Protein AF-A0AAX4KV35-F1 (afdb_monomer)

pLDDT: mean 71.13, std 18.21, range [33.09, 93.12]

Organism: NCBI:txid1423913

Foldseek 3Di:
DDDDPPVVVVVVVVVVVVVVVVPDDDDDDDDDDDDDDDDDDDDDDDDDDDDDDDDDDDDDDDDPPPPPPPDDPDPPPPPPDPPPQPPPVVVVVLLVVLLVLLLQLLLLLQLLVLCLVVLCVVLVDDPVLSVLLNVLLVVLLVVLLVVLL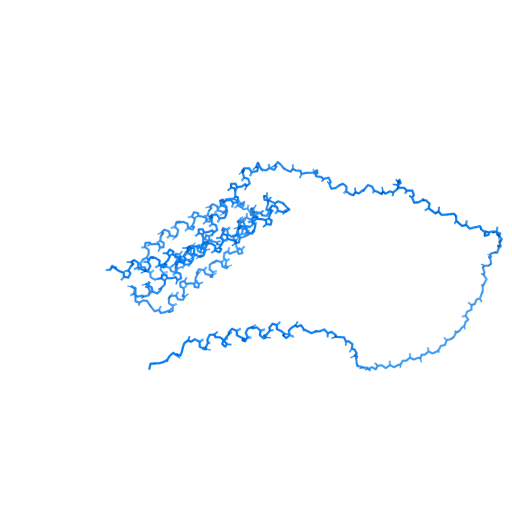VVCVPVPLVVLLVVLSVQLVVLSVVLVVDSDSVVSSVSSSSNSNSVSNSVSSSLVVLVPNDDDPRSVVSVVSSVVSSVNSNVNSNVVSVVVVVVVVVD

InterPro domains:
  IPR005829 Sugar transporter, conserved site [PS00216] (148-164)
  IPR011701 Major facilitator superfamily [PF07690] (100-244)
  IPR020846 Major facilitator superfamily domain [PS50850] (94-247)
  IPR036259 MFS transporter superfamily [SSF103473] (80-243)

Secondary structure (DSSP, 8-state):
----SSHHHHHHHHHHHHTTTTT------------------------------------PPP-----GGGPPP--------------HHHHHHHHHHHHHHHHHHHHHHHHHHHHHHHHHHHHT--HHHHHHHHHHHHHHHHHHHHHHHHHHHHH-HHHHHHHHHHHHHHHHHHHHS---HHHHHHHHHHHHHHHHHHHHHHHHHHHHH--HHHHHHHHHHHHHHHHHHHHHHHHHHHHHHHHHHT-

Mean predicted aligned error: 17.84 Å

Structure (mmCIF, N/CA/C/O backbone):
data_AF-A0AAX4KV35-F1
#
_entry.id   AF-A0AAX4KV35-F1
#
loop_
_atom_site.group_PDB
_atom_site.id
_atom_site.type_symbol
_atom_site.label_atom_id
_atom_site.label_alt_id
_atom_site.label_comp_id
_atom_site.label_asym_id
_atom_site.label_entity_id
_atom_site.label_seq_id
_atom_site.pdbx_PDB_ins_code
_atom_site.Cartn_x
_atom_site.Cartn_y
_atom_site.Cartn_z
_atom_site.occupancy
_atom_site.B_iso_or_equiv
_atom_site.auth_seq_id
_atom_site.auth_comp_id
_atom_site.auth_asym_id
_atom_site.auth_atom_id
_atom_site.pdbx_PDB_model_num
ATOM 1 N N . MET A 1 1 ? 2.225 21.808 39.991 1.00 45.88 1 MET A N 1
ATOM 2 C CA . MET A 1 1 ? 2.152 21.949 38.522 1.00 45.88 1 MET A CA 1
ATOM 3 C C . MET A 1 1 ? 3.544 22.277 38.010 1.00 45.88 1 MET A C 1
ATOM 5 O O . MET A 1 1 ? 3.902 23.442 38.053 1.00 45.88 1 MET A O 1
ATOM 9 N N . LEU A 1 2 ? 4.336 21.278 37.612 1.00 37.84 2 LEU A N 1
ATOM 10 C CA . LEU A 1 2 ? 5.577 21.462 36.847 1.00 37.84 2 LEU A CA 1
ATOM 11 C C . LEU A 1 2 ? 5.837 20.200 36.006 1.00 37.84 2 LEU A C 1
ATOM 13 O O . LEU A 1 2 ? 5.583 19.094 36.476 1.00 37.84 2 LEU A O 1
ATOM 17 N N . ASN A 1 3 ? 6.264 20.436 34.765 1.00 43.91 3 ASN A N 1
ATOM 18 C CA . ASN A 1 3 ? 6.572 19.522 33.660 1.00 43.91 3 ASN A CA 1
ATOM 19 C C . ASN A 1 3 ? 7.288 18.219 34.062 1.00 43.91 3 ASN A C 1
ATOM 21 O O . ASN A 1 3 ? 8.414 18.275 34.542 1.00 43.91 3 ASN A O 1
ATOM 25 N N . VAL A 1 4 ? 6.683 17.060 33.768 1.00 48.56 4 VAL A N 1
ATOM 26 C CA . VAL A 1 4 ? 7.309 15.720 33.896 1.00 48.56 4 VAL A CA 1
ATOM 27 C C . VAL A 1 4 ? 7.024 14.869 32.646 1.00 48.56 4 VAL A C 1
ATOM 29 O O . VAL A 1 4 ? 6.624 13.718 32.744 1.00 48.56 4 VAL A O 1
ATOM 32 N N . THR A 1 5 ? 7.133 15.426 31.437 1.00 49.25 5 THR A N 1
ATOM 33 C CA . THR A 1 5 ? 6.813 14.661 30.205 1.00 49.25 5 THR A CA 1
ATOM 34 C C . THR A 1 5 ? 7.770 14.865 29.031 1.00 49.25 5 THR A C 1
ATOM 36 O O . THR A 1 5 ? 7.498 14.357 27.949 1.00 49.25 5 THR A O 1
ATOM 39 N N . GLU A 1 6 ? 8.912 15.529 29.234 1.00 53.69 6 GLU A N 1
ATOM 40 C CA . GLU A 1 6 ? 9.921 15.723 28.173 1.00 53.69 6 GLU A CA 1
ATOM 41 C C . GLU A 1 6 ? 11.256 14.998 28.433 1.00 53.69 6 GLU A C 1
ATOM 43 O O . GLU A 1 6 ? 11.931 14.641 27.472 1.00 53.69 6 GLU A O 1
ATOM 48 N N . ASP A 1 7 ? 11.605 14.672 29.685 1.00 49.34 7 ASP A N 1
ATOM 49 C CA . ASP A 1 7 ? 12.889 14.014 30.005 1.00 49.34 7 ASP A CA 1
ATOM 50 C C . ASP A 1 7 ? 12.906 12.487 29.796 1.00 49.34 7 ASP A C 1
ATOM 52 O O . ASP A 1 7 ? 13.973 11.895 29.674 1.00 49.34 7 ASP A O 1
ATOM 56 N N . ASP A 1 8 ? 11.748 11.825 29.703 1.00 50.66 8 ASP A N 1
ATOM 57 C CA . ASP A 1 8 ? 11.699 10.355 29.571 1.00 50.66 8 ASP A CA 1
ATOM 58 C C . ASP A 1 8 ? 11.710 9.872 28.105 1.00 50.66 8 ASP A C 1
ATOM 60 O O . ASP A 1 8 ? 11.813 8.683 27.814 1.00 50.66 8 ASP A O 1
ATOM 64 N N . GLN A 1 9 ? 11.609 10.799 27.147 1.00 47.03 9 GLN A N 1
ATOM 65 C CA . GLN A 1 9 ? 11.689 10.494 25.711 1.00 47.03 9 GLN A CA 1
ATOM 66 C C . GLN A 1 9 ? 13.110 10.648 25.150 1.00 47.03 9 GLN A C 1
ATOM 68 O O . GLN A 1 9 ? 13.451 9.995 24.163 1.00 47.03 9 GLN A O 1
ATOM 73 N N . SER A 1 10 ? 13.955 11.472 25.776 1.00 46.88 10 SER A N 1
ATOM 74 C CA . SER A 1 10 ? 15.361 11.642 25.387 1.00 46.88 10 SER A CA 1
ATOM 75 C C . SER A 1 10 ? 16.217 10.436 25.799 1.00 46.88 10 SER A C 1
ATOM 77 O O . SER A 1 10 ? 17.038 9.971 25.008 1.00 46.88 10 SER A O 1
ATOM 79 N N . SER A 1 11 ? 15.949 9.845 26.967 1.00 48.47 11 SER A N 1
ATOM 80 C CA . SER A 1 11 ? 16.638 8.652 27.487 1.00 48.47 11 SER A CA 1
ATOM 81 C C . SER A 1 11 ? 16.423 7.400 26.620 1.00 48.47 11 SER A C 1
ATOM 83 O O . SER A 1 11 ? 17.346 6.606 26.425 1.00 48.47 11 SER A O 1
ATOM 85 N N . PHE A 1 12 ? 15.236 7.244 26.025 1.00 46.75 12 PHE A N 1
ATOM 86 C CA . PHE A 1 12 ? 14.925 6.118 25.135 1.00 46.75 12 PHE A CA 1
ATOM 87 C C . PHE A 1 12 ? 15.556 6.248 23.738 1.00 46.75 12 PHE A C 1
ATOM 89 O O . PHE A 1 12 ? 15.815 5.238 23.081 1.00 46.75 12 PHE A O 1
ATOM 96 N N . GLN A 1 13 ? 15.829 7.475 23.284 1.00 45.97 13 GLN A N 1
ATOM 97 C CA . GLN A 1 13 ? 16.526 7.730 22.018 1.00 45.97 13 GLN A CA 1
ATOM 98 C C . GLN A 1 13 ? 18.048 7.579 22.160 1.00 45.97 13 GLN A C 1
ATOM 100 O O . GLN A 1 13 ? 18.705 7.104 21.234 1.00 45.97 13 GLN A O 1
ATOM 105 N N . GLU A 1 14 ? 18.616 7.899 23.324 1.00 49.06 14 GLU A N 1
ATOM 106 C CA . GLU A 1 14 ? 20.063 7.806 23.555 1.00 49.06 14 GLU A CA 1
ATOM 107 C C . GLU A 1 14 ? 20.562 6.345 23.607 1.00 49.06 14 GLU A C 1
ATOM 109 O O . GLU A 1 14 ? 21.585 6.016 23.001 1.00 49.06 14 GLU A O 1
ATOM 114 N N . GLY A 1 15 ? 19.773 5.424 24.180 1.00 49.09 15 GLY A N 1
ATOM 115 C CA . GLY A 1 15 ? 20.115 3.993 24.235 1.00 49.09 15 GLY A CA 1
ATOM 116 C C . GLY A 1 15 ? 20.139 3.278 22.873 1.00 49.09 15 GLY A C 1
ATOM 117 O O . GLY A 1 15 ? 20.857 2.290 22.697 1.00 49.09 15 GLY A O 1
ATOM 118 N N . ALA A 1 16 ? 19.407 3.783 21.874 1.00 46.38 16 ALA A N 1
ATOM 119 C CA . ALA A 1 16 ? 19.399 3.211 20.524 1.00 46.38 16 ALA A CA 1
ATOM 120 C C . ALA A 1 16 ? 20.656 3.585 19.715 1.00 46.38 16 ALA A C 1
ATOM 122 O O . ALA A 1 16 ? 21.075 2.835 18.830 1.00 46.38 16 ALA A O 1
ATOM 123 N N . HIS A 1 17 ? 21.292 4.717 20.033 1.00 45.66 17 HIS A N 1
ATOM 124 C CA . HIS A 1 17 ? 22.519 5.159 19.371 1.00 45.66 17 HIS A CA 1
ATOM 125 C C . HIS A 1 17 ? 23.790 4.496 19.934 1.00 45.66 17 HIS A C 1
ATOM 127 O O . HIS A 1 17 ? 24.782 4.390 19.206 1.00 45.66 17 HIS A O 1
ATOM 133 N N . GLU A 1 18 ? 23.770 3.995 21.175 1.00 50.47 18 GLU A N 1
ATOM 134 C CA . GLU A 1 18 ? 24.913 3.284 21.770 1.00 50.47 18 GLU A CA 1
ATOM 135 C C . GLU A 1 18 ? 25.093 1.856 21.236 1.00 50.47 18 GLU A C 1
ATOM 137 O O . GLU A 1 18 ? 26.224 1.462 20.945 1.00 50.47 18 GLU A O 1
ATOM 142 N N . GLN A 1 19 ? 24.016 1.103 20.972 1.00 49.53 19 GLN A N 1
ATOM 143 C CA . GLN A 1 19 ? 24.155 -0.268 20.446 1.00 49.53 19 GLN A CA 1
ATOM 144 C C . GLN A 1 19 ? 24.740 -0.329 19.026 1.00 49.53 19 GLN A C 1
ATOM 146 O O . GLN A 1 19 ? 25.289 -1.350 18.615 1.00 49.53 19 GLN A O 1
ATOM 151 N N . GLN A 1 20 ? 24.689 0.775 18.276 1.00 45.75 20 GLN A N 1
ATOM 152 C CA . GLN A 1 20 ? 25.244 0.836 16.924 1.00 45.75 20 GLN A CA 1
ATOM 153 C C . GLN A 1 20 ? 26.728 1.248 16.886 1.00 45.75 20 GLN A C 1
ATOM 155 O O . GLN A 1 20 ? 27.354 1.164 15.828 1.00 45.75 20 GLN A O 1
ATOM 160 N N . LYS A 1 21 ? 27.320 1.642 18.025 1.00 45.78 21 LYS A N 1
ATOM 161 C CA . LYS A 1 21 ? 28.761 1.936 18.136 1.00 45.78 21 LYS A CA 1
ATOM 162 C C . LYS A 1 21 ? 29.614 0.746 18.579 1.00 45.78 21 LYS A C 1
ATOM 164 O O . LYS A 1 21 ? 30.821 0.786 18.359 1.00 45.78 21 LYS A O 1
ATOM 169 N N . GLU A 1 22 ? 29.027 -0.318 19.128 1.00 44.69 22 GLU A N 1
ATOM 170 C CA . GLU A 1 22 ? 29.799 -1.488 19.582 1.00 44.69 22 GLU A CA 1
ATOM 171 C C . GLU A 1 22 ? 30.193 -2.440 18.437 1.00 44.69 22 GLU A C 1
ATOM 173 O O . GLU A 1 22 ? 31.195 -3.144 18.525 1.00 44.69 22 GLU A O 1
ATOM 178 N N . ASN A 1 23 ? 29.485 -2.417 17.302 1.00 43.34 23 ASN A N 1
ATOM 179 C CA . ASN A 1 23 ? 29.729 -3.368 16.209 1.00 43.34 23 ASN A CA 1
ATOM 180 C C . ASN A 1 23 ? 30.782 -2.911 15.176 1.00 43.34 23 ASN A C 1
ATOM 182 O O . ASN A 1 23 ? 30.821 -3.410 14.051 1.00 43.34 23 ASN A O 1
ATOM 186 N N . ILE A 1 24 ? 31.634 -1.942 15.530 1.00 55.31 24 ILE A N 1
ATOM 187 C CA . ILE A 1 24 ? 32.783 -1.543 14.708 1.00 55.31 24 ILE A CA 1
ATOM 188 C C . ILE A 1 24 ? 34.032 -1.455 15.592 1.00 55.31 24 ILE A C 1
ATOM 190 O O . ILE A 1 24 ? 34.378 -0.385 16.088 1.00 55.31 24 ILE A O 1
ATOM 194 N N . GLN A 1 25 ? 34.766 -2.567 15.718 1.00 49.44 25 GLN A N 1
ATOM 195 C CA . GLN A 1 25 ? 36.215 -2.512 15.936 1.00 49.44 25 GLN A CA 1
ATOM 196 C C . GLN A 1 25 ? 37.004 -3.526 15.079 1.00 49.44 25 GLN A C 1
ATOM 198 O O . GLN A 1 25 ? 36.492 -4.604 14.773 1.00 49.44 25 GLN A O 1
ATOM 203 N N . PRO A 1 26 ? 38.243 -3.172 14.669 1.00 50.84 26 PRO A N 1
ATOM 204 C CA . PRO A 1 26 ? 39.094 -3.927 13.749 1.00 50.84 26 PRO A CA 1
ATOM 205 C C . PRO A 1 26 ? 40.214 -4.724 14.459 1.00 50.84 26 PRO A C 1
ATOM 207 O O . PRO A 1 26 ? 40.612 -4.400 15.572 1.00 50.84 26 PRO A O 1
ATOM 210 N N . GLY A 1 27 ? 40.826 -5.681 13.747 1.00 35.81 27 GLY A N 1
ATOM 211 C CA . GLY A 1 27 ? 42.071 -6.372 14.144 1.00 35.81 27 GLY A CA 1
ATOM 212 C C . GLY A 1 27 ? 41.819 -7.781 14.701 1.00 35.81 27 GLY A C 1
ATOM 213 O O . GLY A 1 27 ? 40.861 -8.011 15.413 1.00 35.81 27 GLY A O 1
ATOM 214 N N . GLY A 1 28 ? 42.579 -8.828 14.391 1.00 35.47 28 GLY A N 1
ATOM 215 C CA . GLY A 1 28 ? 43.986 -8.877 14.034 1.00 35.47 28 GLY A CA 1
ATOM 216 C C . GLY A 1 28 ? 44.737 -9.742 15.054 1.00 35.47 28 GLY A C 1
ATOM 217 O O . GLY A 1 28 ? 45.107 -9.264 16.114 1.00 35.47 28 GLY A O 1
ATOM 218 N N . THR A 1 29 ? 45.053 -10.978 14.654 1.00 40.69 29 THR A N 1
ATOM 219 C CA . THR A 1 29 ? 46.197 -11.813 15.088 1.00 40.69 29 THR A CA 1
ATOM 220 C C . THR A 1 29 ? 46.224 -12.544 16.452 1.00 40.69 29 THR A C 1
ATOM 222 O O . THR A 1 29 ? 46.081 -11.950 17.510 1.00 40.69 29 THR A O 1
ATOM 225 N N . LYS A 1 30 ? 46.666 -13.816 16.327 1.00 37.28 30 LYS A N 1
ATOM 226 C CA . LYS A 1 30 ? 47.481 -14.692 17.212 1.00 37.28 30 LYS A CA 1
ATOM 227 C C . LYS A 1 30 ? 46.780 -15.717 18.130 1.00 37.28 30 LYS A C 1
ATOM 229 O O . LYS A 1 30 ? 45.938 -15.385 18.947 1.00 37.28 30 LYS A O 1
ATOM 234 N N . GLY A 1 31 ? 47.207 -16.981 17.943 1.00 38.56 31 GLY A N 1
ATOM 235 C CA . GLY A 1 31 ? 46.811 -18.208 18.663 1.00 38.56 31 GLY A CA 1
ATOM 236 C C . GLY A 1 31 ? 47.431 -18.361 20.061 1.00 38.56 31 GLY A C 1
ATOM 237 O O . GLY A 1 31 ? 47.856 -17.355 20.626 1.00 38.56 31 GLY A O 1
ATOM 238 N N . PRO A 1 32 ? 47.516 -19.593 20.626 1.00 48.56 32 PRO A N 1
ATOM 239 C CA . PRO A 1 32 ? 48.744 -20.398 20.433 1.00 48.56 32 PRO A CA 1
ATOM 240 C C . PRO A 1 32 ? 48.628 -21.954 20.532 1.00 48.56 32 PRO A C 1
ATOM 242 O O . PRO A 1 32 ? 47.664 -22.489 21.062 1.00 48.56 32 PRO A O 1
ATOM 245 N N . SER A 1 33 ? 49.727 -22.628 20.127 1.00 38.12 33 SER A N 1
ATOM 246 C CA . SER A 1 33 ? 50.301 -23.908 20.636 1.00 38.12 33 SER A CA 1
ATOM 247 C C . SER A 1 33 ? 49.551 -25.228 20.367 1.00 38.12 33 SER A C 1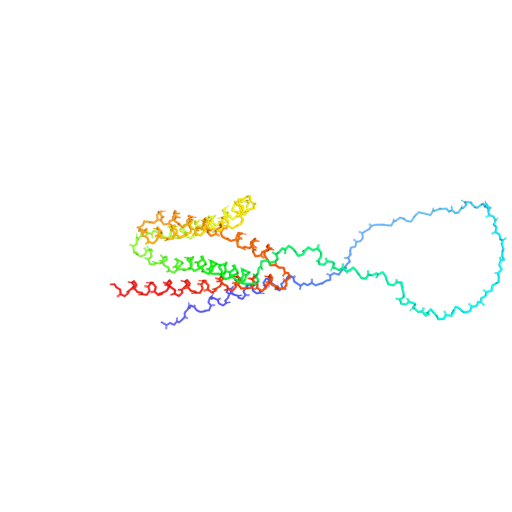
ATOM 249 O O . SER A 1 33 ? 48.499 -25.479 20.938 1.00 38.12 33 SER A O 1
ATOM 251 N N . SER A 1 34 ? 50.032 -26.170 19.540 1.00 37.47 34 SER A N 1
ATOM 252 C CA . SER A 1 34 ? 51.090 -27.189 19.798 1.00 37.47 34 SER A CA 1
ATOM 253 C C . SER A 1 34 ? 51.007 -28.209 18.621 1.00 37.47 34 SER A C 1
ATOM 255 O O . SER A 1 34 ? 49.920 -28.377 18.085 1.00 37.47 34 SER A O 1
ATOM 257 N N . ALA A 1 35 ? 52.010 -28.892 18.049 1.00 44.41 35 ALA A N 1
ATOM 258 C CA . ALA A 1 35 ? 53.283 -29.471 18.483 1.00 44.41 35 ALA A CA 1
ATOM 259 C C . ALA A 1 35 ? 54.211 -29.734 17.248 1.00 44.41 35 ALA A C 1
ATOM 261 O O . ALA A 1 35 ? 53.743 -29.636 16.110 1.00 44.41 35 ALA A O 1
ATOM 262 N N . PRO A 1 36 ? 55.505 -30.080 17.435 1.00 52.66 36 PRO A N 1
ATOM 263 C CA . PRO A 1 36 ? 56.490 -30.249 16.362 1.00 52.66 36 PRO A CA 1
ATOM 264 C C . PRO A 1 36 ? 56.705 -31.727 15.990 1.00 52.66 36 PRO A C 1
ATOM 266 O O . PRO A 1 36 ? 56.711 -32.583 16.867 1.00 52.66 36 PRO A O 1
ATOM 269 N N . ASN A 1 37 ? 56.973 -32.030 14.717 1.00 44.34 37 ASN A N 1
ATOM 270 C CA . ASN A 1 37 ? 57.660 -33.271 14.347 1.00 44.34 37 ASN A CA 1
ATOM 271 C C . ASN A 1 37 ? 58.522 -33.067 13.100 1.00 44.34 37 ASN A C 1
ATOM 273 O O . ASN A 1 37 ? 58.058 -33.089 11.962 1.00 44.34 37 ASN A O 1
ATOM 277 N N . THR A 1 38 ? 59.809 -32.877 13.366 1.00 46.69 38 THR A N 1
ATOM 278 C CA . THR A 1 38 ? 60.907 -32.999 12.414 1.00 46.69 38 THR A CA 1
ATOM 279 C C . THR A 1 38 ? 61.270 -34.479 12.320 1.00 46.69 38 THR A C 1
ATOM 281 O O . THR A 1 38 ? 61.728 -35.054 13.305 1.00 46.69 38 THR A O 1
ATOM 284 N N . PHE A 1 39 ? 61.112 -35.095 11.148 1.00 44.81 39 PHE A N 1
ATOM 285 C CA . PHE A 1 39 ? 61.734 -36.385 10.850 1.00 44.81 39 PHE A CA 1
ATOM 286 C C . PHE A 1 39 ? 62.569 -36.272 9.571 1.00 44.81 39 PHE A C 1
ATOM 288 O O . PHE A 1 39 ? 62.078 -35.930 8.499 1.00 44.81 39 PHE A O 1
ATOM 295 N N . ILE A 1 40 ? 63.863 -36.516 9.748 1.00 46.84 40 ILE A N 1
ATOM 296 C CA . ILE A 1 40 ? 64.952 -36.498 8.768 1.00 46.84 40 ILE A CA 1
ATOM 297 C C . ILE A 1 40 ? 65.047 -37.873 8.082 1.00 46.84 40 ILE A C 1
ATOM 299 O O . ILE A 1 40 ? 65.070 -38.868 8.802 1.00 46.84 40 ILE A O 1
ATOM 303 N N . LYS A 1 41 ? 65.239 -37.940 6.748 1.00 43.41 41 LYS A N 1
ATOM 304 C CA . LYS A 1 41 ? 66.166 -38.882 6.051 1.00 43.41 41 LYS A CA 1
ATOM 305 C C . LYS A 1 41 ? 66.243 -38.642 4.518 1.00 43.41 41 LYS A C 1
ATOM 307 O O . LYS A 1 41 ? 65.398 -37.914 4.013 1.00 43.41 41 LYS A O 1
ATOM 312 N N . PRO A 1 42 ? 67.271 -39.150 3.788 1.00 48.53 42 PRO A N 1
ATOM 313 C CA . PRO A 1 42 ? 68.124 -38.326 2.929 1.00 48.53 42 PRO A CA 1
ATOM 314 C C . PRO A 1 42 ? 68.239 -38.826 1.464 1.00 48.53 42 PRO A C 1
ATOM 316 O O . PRO A 1 42 ? 67.543 -39.739 1.041 1.00 48.53 42 PRO A O 1
ATOM 319 N N . ALA A 1 43 ? 69.153 -38.170 0.742 1.00 45.75 43 ALA A N 1
ATOM 320 C CA . ALA A 1 43 ? 69.643 -38.318 -0.632 1.00 45.75 43 ALA A CA 1
ATOM 321 C C . ALA A 1 43 ? 69.818 -39.727 -1.256 1.00 45.75 43 ALA A C 1
ATOM 323 O O . ALA A 1 43 ? 70.101 -40.699 -0.561 1.00 45.75 43 ALA A O 1
ATOM 324 N N . GLY A 1 44 ? 69.807 -39.728 -2.601 1.00 33.09 44 GLY A N 1
ATOM 325 C CA . GLY A 1 44 ? 70.159 -40.817 -3.535 1.00 33.09 44 GLY A CA 1
ATOM 326 C C . GLY A 1 44 ? 68.959 -41.145 -4.440 1.00 33.09 44 GLY A C 1
ATOM 327 O O . GLY A 1 44 ? 67.892 -41.416 -3.915 1.00 33.09 44 GLY A O 1
ATOM 328 N N . ASP A 1 45 ? 68.959 -41.054 -5.774 1.00 37.84 45 ASP A N 1
ATOM 329 C CA . ASP A 1 45 ? 70.034 -41.234 -6.748 1.00 37.84 45 ASP A CA 1
ATOM 330 C C . ASP A 1 45 ? 69.738 -40.465 -8.061 1.00 37.84 45 ASP A C 1
ATOM 332 O O . ASP A 1 45 ? 68.617 -40.437 -8.563 1.00 37.84 45 ASP A O 1
ATOM 336 N N . SER A 1 46 ? 70.767 -39.835 -8.631 1.00 50.84 46 SER A N 1
ATOM 337 C CA . SER A 1 46 ? 70.892 -39.518 -10.073 1.00 50.84 46 SER A CA 1
ATOM 338 C C . SER A 1 46 ? 71.562 -40.732 -10.761 1.00 50.84 46 SER A C 1
ATOM 340 O O . SER A 1 46 ? 72.218 -41.463 -10.013 1.00 50.84 46 SER A O 1
ATOM 342 N N . PRO A 1 47 ? 71.555 -40.963 -12.108 1.00 51.72 47 PRO A N 1
ATOM 343 C CA . PRO A 1 47 ? 71.854 -39.938 -13.125 1.00 51.72 47 PRO A CA 1
ATOM 344 C C . PRO A 1 47 ? 71.309 -40.155 -14.573 1.00 51.72 47 PRO A C 1
ATOM 346 O O . PRO A 1 47 ? 70.632 -41.123 -14.891 1.00 51.72 47 PRO A O 1
ATOM 349 N N . LEU A 1 48 ? 71.745 -39.236 -15.453 1.00 42.59 48 LEU A N 1
ATOM 350 C CA . LEU A 1 48 ? 71.945 -39.333 -16.915 1.00 42.59 48 LEU A CA 1
ATOM 351 C C . LEU A 1 48 ? 70.780 -39.013 -17.866 1.00 42.59 48 LEU A C 1
ATOM 353 O O . LEU A 1 48 ? 69.832 -39.764 -18.046 1.00 42.59 48 LEU A O 1
ATOM 357 N N . GLY A 1 49 ? 70.980 -37.911 -18.596 1.00 38.53 49 GLY A N 1
ATOM 358 C CA . GLY A 1 49 ? 70.170 -37.485 -19.734 1.00 38.53 49 GLY A CA 1
ATOM 359 C C . GLY A 1 49 ? 70.691 -36.187 -20.349 1.00 38.53 49 GLY A C 1
ATOM 360 O O . GLY A 1 49 ? 69.993 -35.186 -20.407 1.00 38.53 49 GLY A O 1
ATOM 361 N N . THR A 1 50 ? 71.964 -36.183 -20.730 1.00 46.34 50 THR A N 1
ATOM 362 C CA . THR A 1 50 ? 72.689 -35.098 -21.400 1.00 46.34 50 THR A CA 1
ATOM 363 C C . THR A 1 50 ? 72.068 -34.677 -22.735 1.00 46.34 50 THR A C 1
ATOM 365 O O . THR A 1 50 ? 72.014 -35.489 -23.657 1.00 46.34 50 THR A O 1
ATOM 368 N N . ASN A 1 51 ? 71.818 -33.379 -22.929 1.00 38.34 51 ASN A N 1
ATOM 369 C CA . ASN A 1 51 ? 72.284 -32.734 -24.155 1.00 38.34 51 ASN A CA 1
ATOM 370 C C . ASN A 1 51 ? 72.613 -31.249 -23.959 1.00 38.34 51 ASN A C 1
ATOM 372 O O . ASN A 1 51 ? 71.935 -30.497 -23.269 1.00 38.34 51 ASN A O 1
ATOM 376 N N . ARG A 1 52 ? 73.737 -30.887 -24.556 1.00 49.84 52 ARG A N 1
ATOM 377 C CA . ARG A 1 52 ? 74.540 -29.673 -24.455 1.00 49.84 52 ARG A CA 1
ATOM 378 C C . ARG A 1 52 ? 74.691 -29.269 -25.931 1.00 49.84 52 ARG A C 1
ATOM 380 O O . ARG A 1 52 ? 75.036 -30.143 -26.715 1.00 49.84 52 ARG A O 1
ATOM 387 N N . LYS A 1 53 ? 74.491 -28.029 -26.389 1.00 43.47 53 LYS A N 1
ATOM 388 C CA . LYS A 1 53 ? 75.484 -26.932 -26.372 1.00 43.47 53 LYS A CA 1
ATOM 389 C C . LYS A 1 53 ? 75.010 -25.816 -27.327 1.00 43.47 53 LYS A C 1
ATOM 391 O O . LYS A 1 53 ? 74.430 -26.145 -28.352 1.00 43.47 53 LYS A O 1
ATOM 396 N N . SER A 1 54 ? 75.487 -24.588 -27.069 1.00 44.81 54 SER A N 1
ATOM 397 C CA . SER A 1 54 ? 75.868 -23.560 -28.070 1.00 44.81 54 SER A CA 1
ATOM 398 C C . SER A 1 54 ? 74.701 -22.800 -28.734 1.00 44.81 54 SER A C 1
ATOM 400 O O . SER A 1 54 ? 73.822 -23.419 -29.302 1.00 44.81 54 SER A O 1
ATOM 402 N N . THR A 1 55 ? 74.589 -21.465 -28.715 1.00 42.34 55 THR A N 1
ATOM 403 C CA . THR A 1 55 ? 75.585 -20.457 -29.125 1.00 42.34 55 THR A CA 1
ATOM 404 C C . THR A 1 55 ? 75.103 -19.054 -28.701 1.00 42.34 55 THR A C 1
ATOM 406 O O . THR A 1 55 ? 73.979 -18.675 -29.000 1.00 42.34 55 THR A O 1
ATOM 409 N N . ILE A 1 56 ? 75.962 -18.323 -27.98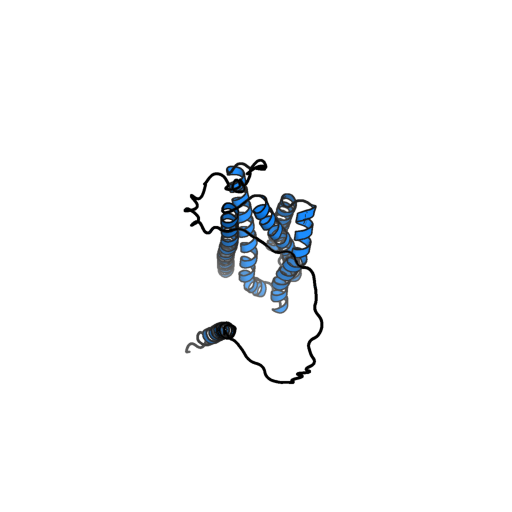3 1.00 49.59 56 ILE A N 1
ATOM 410 C CA . ILE A 1 56 ? 76.358 -16.914 -28.192 1.00 49.59 56 ILE A CA 1
ATOM 411 C C . ILE A 1 56 ? 75.336 -15.993 -28.903 1.00 49.59 56 ILE A C 1
ATOM 413 O O . ILE A 1 56 ? 75.181 -16.073 -30.115 1.00 49.59 56 ILE A O 1
ATOM 417 N N . ASN A 1 57 ? 74.728 -15.052 -28.175 1.00 39.53 57 ASN A N 1
ATOM 418 C CA . ASN A 1 57 ? 74.972 -13.604 -28.312 1.00 39.53 57 ASN A CA 1
ATOM 419 C C . ASN A 1 57 ? 73.906 -12.801 -27.567 1.00 39.53 57 ASN A C 1
ATOM 421 O O . ASN A 1 57 ? 72.704 -13.023 -27.687 1.00 39.53 57 ASN A O 1
ATOM 425 N N . GLN A 1 58 ? 74.402 -11.853 -26.793 1.00 48.38 58 GLN A N 1
ATOM 426 C CA . GLN A 1 58 ? 73.647 -10.873 -26.048 1.00 48.38 58 GLN A CA 1
ATOM 427 C C . GLN A 1 58 ? 73.587 -9.621 -26.923 1.00 48.38 58 GLN A C 1
ATOM 429 O O . GLN A 1 58 ? 74.627 -9.026 -27.182 1.00 48.38 58 GLN A O 1
ATOM 434 N N . ASP A 1 59 ? 72.391 -9.249 -27.375 1.00 45.03 59 ASP A N 1
ATOM 435 C CA . ASP A 1 59 ? 72.112 -7.947 -27.987 1.00 45.03 59 ASP A CA 1
ATOM 436 C C . ASP A 1 59 ? 71.013 -7.247 -27.167 1.00 45.03 59 ASP A C 1
ATOM 438 O O . ASP A 1 59 ? 70.089 -7.915 -26.679 1.00 45.03 59 ASP A O 1
ATOM 442 N N . PRO A 1 60 ? 71.099 -5.922 -26.946 1.00 54.62 60 PRO A N 1
ATOM 443 C CA . PRO A 1 60 ? 70.139 -5.196 -26.132 1.00 54.62 60 PRO A CA 1
ATOM 444 C C . PRO A 1 60 ? 68.816 -5.079 -26.894 1.00 54.62 60 PRO A C 1
ATOM 446 O O . PRO A 1 60 ? 68.753 -4.510 -27.982 1.00 54.62 60 PRO A O 1
ATOM 449 N N . SER A 1 61 ? 67.745 -5.624 -26.317 1.00 44.38 61 SER A N 1
ATOM 450 C CA . SER A 1 61 ? 66.412 -5.557 -26.917 1.00 44.38 61 SER A CA 1
ATOM 451 C C . SER A 1 61 ? 65.980 -4.089 -27.099 1.00 44.38 61 SER A C 1
ATOM 453 O O . SER A 1 61 ? 65.985 -3.332 -26.120 1.00 44.38 61 SER A O 1
ATOM 455 N N . PRO A 1 62 ? 65.626 -3.658 -28.324 1.00 50.00 62 PRO A N 1
ATOM 456 C CA . PRO A 1 62 ? 65.191 -2.299 -28.598 1.00 50.00 62 PRO A CA 1
ATOM 457 C C . PRO A 1 62 ? 63.807 -2.044 -27.997 1.00 50.00 62 PRO A C 1
ATOM 459 O O . PRO A 1 62 ? 62.962 -2.933 -27.898 1.00 50.00 62 PRO A O 1
ATOM 462 N N . ALA A 1 63 ? 63.589 -0.792 -27.596 1.00 52.91 63 ALA A N 1
ATOM 463 C CA . ALA A 1 63 ? 62.332 -0.266 -27.091 1.00 52.91 63 ALA A CA 1
ATOM 464 C C . ALA A 1 63 ? 61.119 -0.816 -27.865 1.00 52.91 63 ALA A C 1
ATOM 466 O O . ALA A 1 63 ? 60.946 -0.546 -29.054 1.00 52.91 63 ALA A O 1
ATOM 467 N N . PHE A 1 64 ? 60.255 -1.558 -27.166 1.00 51.31 64 PHE A N 1
ATOM 468 C CA . PHE A 1 64 ? 58.944 -1.952 -27.669 1.00 51.31 64 PHE A CA 1
ATOM 469 C C . PHE A 1 64 ? 58.108 -0.690 -27.921 1.00 51.31 64 PHE A C 1
ATOM 471 O O . PHE A 1 64 ? 57.455 -0.157 -27.020 1.00 51.31 64 PHE A O 1
ATOM 478 N N . ILE A 1 65 ? 58.112 -0.214 -29.168 1.00 57.75 65 ILE A N 1
ATOM 479 C CA . ILE A 1 65 ? 57.054 0.634 -29.712 1.00 57.75 65 ILE A CA 1
ATOM 480 C C . ILE A 1 65 ? 55.764 -0.170 -29.548 1.00 57.75 65 ILE A C 1
ATOM 482 O O . ILE A 1 65 ? 55.550 -1.178 -30.220 1.00 57.75 65 ILE A O 1
ATOM 486 N N . LYS A 1 66 ? 54.929 0.233 -28.589 1.00 54.22 66 LYS A N 1
ATOM 487 C CA . LYS A 1 66 ? 53.642 -0.402 -28.313 1.00 54.22 66 LYS A CA 1
ATOM 488 C C . LYS A 1 66 ? 52.718 -0.149 -29.501 1.00 54.22 66 LYS A C 1
ATOM 490 O O . LYS A 1 66 ? 52.081 0.900 -29.588 1.00 54.22 66 LYS A O 1
ATOM 495 N N . ASP A 1 67 ? 52.701 -1.099 -30.428 1.00 54.97 67 ASP A N 1
ATOM 496 C CA . ASP A 1 67 ? 51.820 -1.098 -31.585 1.00 54.97 67 ASP A CA 1
ATOM 497 C C . ASP A 1 67 ? 50.361 -1.036 -31.108 1.00 54.97 67 ASP A C 1
ATOM 499 O O . ASP A 1 67 ? 49.882 -1.864 -30.332 1.00 54.97 67 ASP A O 1
ATOM 503 N N . LYS A 1 68 ? 49.654 0.016 -31.524 1.00 55.91 68 LYS A N 1
ATOM 504 C CA . LYS A 1 68 ? 48.269 0.299 -31.128 1.00 55.91 68 LYS A CA 1
ATOM 505 C C . LYS A 1 68 ? 47.262 -0.583 -31.882 1.00 55.91 68 LYS A C 1
ATOM 507 O O . LYS A 1 68 ? 46.062 -0.390 -31.684 1.00 55.91 68 LYS A O 1
ATOM 512 N N . ARG A 1 69 ? 47.733 -1.485 -32.752 1.00 61.69 69 ARG A N 1
ATOM 513 C CA . ARG A 1 69 ? 46.915 -2.259 -33.696 1.00 61.69 69 ARG A CA 1
ATOM 514 C C . ARG A 1 69 ? 46.323 -3.558 -33.142 1.00 61.69 69 ARG A C 1
ATOM 516 O O . ARG A 1 69 ? 45.361 -4.031 -33.728 1.00 61.69 69 ARG A O 1
ATOM 523 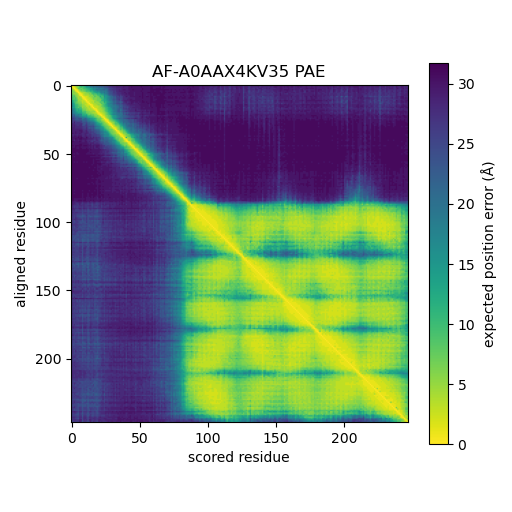N N . ASP A 1 70 ? 46.752 -4.018 -31.965 1.00 57.06 70 ASP A N 1
ATOM 524 C CA . ASP A 1 70 ? 46.260 -5.281 -31.378 1.00 57.06 70 ASP A CA 1
ATOM 525 C C . ASP A 1 70 ? 45.438 -5.095 -30.097 1.00 57.06 70 ASP A C 1
ATOM 527 O O . ASP A 1 70 ? 45.388 -5.967 -29.227 1.00 57.06 70 ASP A O 1
ATOM 531 N N . ARG A 1 71 ? 44.754 -3.953 -29.946 1.00 62.91 71 ARG A N 1
ATOM 532 C CA . ARG A 1 71 ? 43.677 -3.904 -28.953 1.00 62.91 71 ARG A CA 1
ATOM 533 C C . ARG A 1 71 ? 42.522 -4.755 -29.490 1.00 62.91 71 ARG A C 1
ATOM 535 O O . ARG A 1 71 ? 41.999 -4.395 -30.546 1.00 62.91 71 ARG A O 1
ATOM 542 N N . PRO A 1 72 ? 42.084 -5.823 -28.789 1.00 64.81 72 PRO A N 1
ATOM 543 C CA . PRO A 1 72 ? 40.807 -6.436 -29.121 1.00 64.81 72 PRO A CA 1
ATOM 544 C C . PRO A 1 72 ? 39.758 -5.318 -29.108 1.00 64.81 72 PRO A C 1
ATOM 546 O O . PRO A 1 72 ? 39.858 -4.420 -28.257 1.00 64.81 72 PRO A O 1
ATOM 549 N N . PRO A 1 73 ? 38.801 -5.303 -30.054 1.00 61.66 73 PRO A N 1
ATOM 550 C CA . PRO A 1 73 ? 37.750 -4.303 -30.028 1.00 61.66 73 PRO A CA 1
ATOM 551 C C . PRO A 1 73 ? 37.154 -4.332 -28.623 1.00 61.66 73 PRO A C 1
ATOM 553 O O . PRO A 1 73 ? 36.814 -5.406 -28.120 1.00 61.66 73 PRO A O 1
ATOM 556 N N . SER A 1 74 ? 37.092 -3.168 -27.961 1.00 50.88 74 SER A N 1
ATOM 557 C CA . SER A 1 74 ? 36.296 -3.025 -26.742 1.00 50.88 74 SER A CA 1
ATOM 558 C C . SER A 1 74 ? 34.980 -3.753 -26.981 1.00 50.88 74 SER A C 1
ATOM 560 O O . SER A 1 74 ? 34.476 -3.625 -28.103 1.00 50.88 74 SER A O 1
ATOM 562 N N . PRO A 1 75 ? 34.440 -4.514 -26.009 1.00 57.53 75 PRO A N 1
ATOM 563 C CA . PRO A 1 75 ? 33.105 -5.055 -26.154 1.00 57.53 75 PRO A CA 1
ATOM 564 C C . PRO A 1 75 ? 32.222 -3.862 -26.491 1.00 57.53 75 PRO A C 1
ATOM 566 O O . PRO A 1 75 ? 31.954 -2.994 -25.660 1.00 57.53 75 PRO A O 1
ATOM 569 N N . THR A 1 76 ? 31.877 -3.764 -27.770 1.00 50.91 76 THR A N 1
ATOM 570 C CA . THR A 1 76 ? 30.813 -2.921 -28.240 1.00 50.91 76 THR A CA 1
ATOM 571 C C . THR A 1 76 ? 29.655 -3.522 -27.488 1.00 50.91 76 THR A C 1
ATOM 573 O O . THR A 1 76 ? 29.263 -4.661 -27.744 1.00 50.91 76 THR A O 1
ATOM 576 N N . VAL A 1 77 ? 29.204 -2.820 -26.447 1.00 53.38 77 VAL A N 1
ATOM 577 C CA . VAL A 1 77 ? 27.887 -3.052 -25.882 1.00 53.38 77 VAL A CA 1
ATOM 578 C C . VAL A 1 77 ? 26.969 -2.746 -27.047 1.00 53.38 77 VAL A C 1
ATOM 580 O O . VAL A 1 77 ? 26.592 -1.605 -27.298 1.00 53.38 77 VAL A O 1
ATOM 583 N N . LYS A 1 78 ? 26.768 -3.774 -27.864 1.00 46.25 78 LYS A N 1
ATOM 584 C CA . LYS A 1 78 ? 25.757 -3.845 -28.879 1.00 46.25 78 LYS A CA 1
ATOM 585 C C . LYS A 1 78 ? 24.481 -3.560 -28.116 1.00 46.25 78 LYS A C 1
ATOM 587 O O . LYS A 1 78 ? 23.998 -4.409 -27.370 1.00 46.25 78 LYS A O 1
ATOM 592 N N . ASN A 1 79 ? 23.969 -2.347 -28.280 1.00 56.69 79 ASN A N 1
ATOM 593 C CA . ASN A 1 79 ? 22.575 -2.019 -28.023 1.00 56.69 79 ASN A CA 1
ATOM 594 C C . ASN A 1 79 ? 21.714 -2.744 -29.079 1.00 56.69 79 ASN A C 1
ATOM 596 O O . ASN A 1 79 ? 20.892 -2.136 -29.750 1.00 56.69 79 ASN A O 1
ATOM 600 N N . ASP A 1 80 ? 21.936 -4.048 -29.259 1.00 50.47 80 ASP A N 1
ATOM 601 C CA . ASP A 1 80 ? 21.216 -4.912 -30.186 1.00 50.47 80 ASP A CA 1
ATOM 602 C C . ASP A 1 80 ? 20.149 -5.647 -29.376 1.00 50.47 80 ASP A C 1
ATOM 604 O O . ASP A 1 80 ? 20.198 -6.856 -29.172 1.00 50.47 80 ASP A O 1
ATOM 608 N N . ALA A 1 81 ? 19.249 -4.844 -28.821 1.00 50.25 81 ALA A N 1
ATOM 609 C CA . ALA A 1 81 ? 17.866 -5.152 -28.492 1.00 50.25 81 ALA A CA 1
ATOM 610 C C . ALA A 1 81 ? 17.339 -3.928 -27.739 1.00 50.25 81 ALA A C 1
ATOM 612 O O . ALA A 1 81 ? 17.194 -3.961 -26.521 1.00 50.25 81 ALA A O 1
ATOM 613 N N . ASP A 1 82 ? 17.076 -2.831 -28.450 1.00 48.31 82 ASP A N 1
ATOM 614 C CA . ASP A 1 82 ? 15.992 -1.953 -28.018 1.00 48.31 82 ASP A CA 1
ATOM 615 C C . ASP A 1 82 ? 14.691 -2.701 -28.372 1.00 48.31 82 ASP A C 1
ATOM 617 O O . ASP A 1 82 ? 14.281 -2.689 -29.538 1.00 48.31 82 ASP A O 1
ATOM 621 N N . PRO A 1 83 ? 14.017 -3.404 -27.430 1.00 57.44 83 PRO A N 1
ATOM 622 C CA . PRO A 1 83 ? 12.592 -3.659 -27.608 1.00 57.44 83 PRO A CA 1
ATOM 623 C C . PRO A 1 83 ? 11.918 -2.293 -27.790 1.00 57.44 83 PRO A C 1
ATOM 625 O O . PRO A 1 83 ? 12.448 -1.310 -27.272 1.00 57.44 83 PRO A O 1
ATOM 628 N N . PRO A 1 84 ? 10.782 -2.180 -28.503 1.00 49.09 84 PRO A N 1
ATOM 629 C CA . PRO A 1 84 ? 10.176 -0.889 -28.809 1.00 49.09 84 PRO A CA 1
ATOM 630 C C . PRO A 1 84 ? 9.957 -0.115 -27.509 1.00 49.09 84 PRO A C 1
ATOM 632 O O . PRO A 1 84 ? 9.018 -0.389 -26.757 1.00 49.09 84 PRO A O 1
ATOM 635 N N . ALA A 1 85 ? 10.870 0.816 -27.221 1.00 60.62 85 ALA A N 1
ATOM 636 C CA . ALA A 1 85 ? 10.851 1.582 -25.998 1.00 60.62 85 ALA A CA 1
ATOM 637 C C . ALA A 1 85 ? 9.538 2.345 -26.038 1.00 60.62 85 ALA A C 1
ATOM 639 O O . ALA A 1 85 ? 9.298 3.154 -26.941 1.00 60.62 85 ALA A O 1
ATOM 640 N N . MET A 1 86 ? 8.631 2.015 -25.116 1.00 62.06 86 MET A N 1
ATOM 641 C CA . MET A 1 86 ? 7.387 2.751 -24.969 1.00 62.06 86 MET A CA 1
ATOM 642 C C . MET A 1 86 ? 7.711 4.240 -25.036 1.00 62.06 86 MET A C 1
ATOM 644 O O . MET A 1 86 ? 8.598 4.701 -24.322 1.00 62.06 86 MET A O 1
ATOM 648 N N . SER A 1 87 ? 7.005 4.968 -25.908 1.00 74.94 87 SER A N 1
ATOM 649 C CA . SER A 1 87 ? 7.180 6.412 -26.071 1.00 74.94 87 SER A CA 1
ATOM 650 C C . SER A 1 87 ? 7.382 7.077 -24.709 1.00 74.94 87 SER A C 1
ATOM 652 O O . SER A 1 87 ? 6.633 6.788 -23.774 1.00 74.94 87 SER A O 1
ATOM 654 N N . LEU A 1 88 ? 8.362 7.975 -24.603 1.00 74.31 88 LEU A N 1
ATOM 655 C CA . LEU A 1 88 ? 8.719 8.682 -23.368 1.00 74.31 88 LEU A CA 1
ATOM 656 C C . LEU A 1 88 ? 7.477 9.257 -22.657 1.00 74.31 88 LEU A C 1
ATOM 658 O O . LEU A 1 88 ? 7.368 9.196 -21.435 1.00 74.31 88 LEU A O 1
ATOM 662 N N . LYS A 1 89 ? 6.467 9.694 -23.426 1.00 77.25 89 LYS A N 1
ATOM 663 C CA . LYS A 1 89 ? 5.156 10.122 -22.909 1.00 77.25 89 LYS A CA 1
ATOM 664 C C . LYS A 1 89 ? 4.430 9.013 -22.135 1.00 77.25 89 LYS A C 1
ATOM 666 O O . LYS A 1 89 ? 3.961 9.246 -21.029 1.00 77.25 89 LYS A O 1
ATOM 671 N N . LYS A 1 90 ? 4.362 7.795 -22.682 1.00 78.94 90 LYS A N 1
ATOM 672 C CA . LYS A 1 90 ? 3.748 6.620 -22.035 1.00 78.94 90 LYS A CA 1
ATOM 673 C C . LYS A 1 90 ? 4.524 6.183 -20.790 1.00 78.94 90 LYS A C 1
ATOM 675 O O . LYS A 1 90 ? 3.905 5.793 -19.801 1.00 78.94 90 LYS A O 1
ATOM 680 N N . GLN A 1 91 ? 5.853 6.284 -20.814 1.00 78.50 91 GLN A N 1
ATOM 681 C CA . GLN A 1 91 ? 6.687 6.033 -19.637 1.00 78.50 91 GLN A CA 1
ATOM 682 C C . GLN A 1 91 ? 6.420 7.066 -18.534 1.00 78.50 91 GLN A C 1
ATOM 684 O O . GLN A 1 91 ? 6.179 6.679 -17.398 1.00 78.50 91 GLN A O 1
ATOM 689 N N . ILE A 1 92 ? 6.374 8.365 -18.836 1.00 80.12 92 ILE A N 1
ATOM 690 C CA . ILE A 1 92 ? 6.055 9.384 -17.819 1.00 80.12 92 ILE A CA 1
ATOM 691 C C . ILE A 1 92 ? 4.646 9.174 -17.250 1.00 80.12 92 ILE A C 1
ATOM 693 O O . ILE A 1 92 ? 4.476 9.154 -16.034 1.00 80.12 92 ILE A O 1
ATOM 697 N N . VAL A 1 93 ? 3.647 8.947 -18.108 1.00 84.44 93 VAL A N 1
ATOM 698 C CA . VAL A 1 93 ? 2.260 8.710 -17.672 1.00 84.44 93 VAL A CA 1
ATOM 699 C C . VAL A 1 93 ? 2.173 7.503 -16.736 1.00 84.44 93 VAL A C 1
ATOM 701 O O . VAL A 1 93 ? 1.517 7.579 -15.701 1.00 84.44 93 VAL A O 1
ATOM 704 N N . THR A 1 94 ? 2.878 6.411 -17.043 1.00 83.81 94 THR A N 1
ATOM 705 C CA . THR A 1 94 ? 2.871 5.220 -16.182 1.00 83.81 94 THR A CA 1
ATOM 706 C C . THR A 1 94 ? 3.524 5.506 -14.824 1.00 83.81 94 THR A C 1
ATOM 708 O O . THR A 1 94 ? 2.951 5.147 -13.801 1.00 83.81 94 THR A O 1
ATOM 711 N N . ALA A 1 95 ? 4.655 6.222 -14.778 1.00 84.00 95 ALA A N 1
ATOM 712 C CA . ALA A 1 95 ? 5.294 6.619 -13.515 1.00 84.00 95 ALA A CA 1
ATOM 713 C C . ALA A 1 95 ? 4.383 7.498 -12.645 1.00 84.00 95 ALA A C 1
ATOM 715 O O . ALA A 1 95 ? 4.327 7.305 -11.429 1.00 84.00 95 ALA A O 1
ATOM 716 N N . ILE A 1 96 ? 3.651 8.433 -13.260 1.00 87.19 96 ILE A N 1
ATOM 717 C CA . ILE A 1 96 ? 2.705 9.303 -12.552 1.00 87.19 96 ILE A CA 1
ATOM 718 C C . ILE A 1 96 ? 1.568 8.470 -11.959 1.00 87.19 96 ILE A C 1
ATOM 720 O O . ILE A 1 96 ? 1.280 8.607 -10.774 1.00 87.19 96 ILE A O 1
ATOM 724 N N . ILE A 1 97 ? 0.966 7.566 -12.739 1.00 89.12 97 ILE A N 1
ATOM 725 C CA . ILE A 1 97 ? -0.134 6.708 -12.271 1.00 89.12 97 ILE A CA 1
ATOM 726 C C . ILE A 1 97 ? 0.316 5.819 -11.103 1.00 89.12 97 ILE A C 1
ATOM 728 O O . ILE A 1 97 ? -0.397 5.701 -10.106 1.00 89.12 97 ILE A O 1
ATOM 732 N N . LEU A 1 98 ? 1.506 5.220 -11.189 1.00 88.94 98 LEU A N 1
ATOM 733 C CA . LEU A 1 98 ? 2.051 4.370 -10.127 1.00 88.94 98 LEU A CA 1
ATOM 734 C C . LEU A 1 98 ? 2.356 5.166 -8.851 1.00 88.94 98 LEU A C 1
ATOM 736 O O . LEU A 1 98 ? 2.006 4.738 -7.751 1.00 88.94 98 LEU A O 1
ATOM 740 N N . THR A 1 99 ? 2.949 6.354 -8.993 1.00 88.62 99 THR A N 1
ATOM 741 C CA . THR A 1 99 ? 3.206 7.252 -7.856 1.00 88.62 99 THR A CA 1
ATOM 742 C C . THR A 1 99 ? 1.896 7.699 -7.208 1.00 88.62 99 THR A C 1
ATOM 744 O O . THR A 1 99 ? 1.754 7.598 -5.994 1.00 88.62 99 THR A O 1
ATOM 747 N N . ALA A 1 100 ? 0.908 8.115 -8.005 1.00 89.44 100 ALA A N 1
ATOM 748 C CA . ALA A 1 100 ? -0.406 8.530 -7.514 1.00 89.44 100 ALA A CA 1
ATOM 749 C C . ALA A 1 100 ? -1.135 7.395 -6.779 1.00 89.44 100 ALA A C 1
ATOM 751 O O . ALA A 1 100 ? -1.696 7.613 -5.708 1.00 89.44 100 ALA A O 1
ATOM 752 N N . THR A 1 101 ? -1.061 6.170 -7.309 1.00 88.88 101 THR A N 1
ATOM 753 C CA . THR A 1 101 ? -1.611 4.976 -6.647 1.00 88.88 101 THR A CA 1
ATOM 754 C C . THR A 1 101 ? -0.963 4.772 -5.279 1.00 88.88 101 THR A C 1
ATOM 756 O O . THR A 1 101 ? -1.659 4.553 -4.293 1.00 88.88 101 THR A O 1
ATOM 759 N N . THR A 1 102 ? 0.362 4.915 -5.203 1.00 88.12 102 THR A N 1
ATOM 760 C CA . THR A 1 102 ? 1.130 4.739 -3.962 1.00 88.12 102 THR A CA 1
ATOM 761 C C . THR A 1 102 ? 0.737 5.770 -2.905 1.00 88.12 102 THR A C 1
ATOM 763 O O . THR A 1 102 ? 0.460 5.393 -1.767 1.00 88.12 102 THR A O 1
ATOM 766 N N . VAL A 1 103 ? 0.641 7.045 -3.304 1.00 89.81 103 VAL A N 1
ATOM 767 C CA . VAL A 1 103 ? 0.186 8.162 -2.455 1.00 89.81 103 VAL A CA 1
ATOM 768 C C . VAL A 1 103 ? -1.213 7.883 -1.895 1.00 89.81 103 VAL A C 1
ATOM 770 O O . VAL A 1 103 ? -1.449 8.037 -0.699 1.00 89.81 103 VAL A O 1
ATOM 773 N N . MET A 1 104 ? -2.137 7.434 -2.748 1.00 89.44 104 MET A N 1
ATOM 774 C CA . MET A 1 104 ? -3.508 7.103 -2.354 1.00 89.44 104 MET A CA 1
ATOM 775 C C . MET A 1 104 ? -3.549 5.965 -1.322 1.00 89.44 104 MET A C 1
ATOM 777 O O . MET A 1 104 ? -4.237 6.069 -0.301 1.00 89.44 104 MET A O 1
ATOM 781 N N . THR A 1 105 ? -2.798 4.887 -1.563 1.00 87.25 105 THR A N 1
ATOM 782 C CA . THR A 1 105 ? -2.746 3.748 -0.638 1.00 87.25 105 THR A CA 1
ATOM 783 C C . THR A 1 105 ? -2.093 4.100 0.698 1.00 87.25 105 THR A C 1
ATOM 785 O O . THR A 1 105 ? -2.625 3.709 1.735 1.00 87.25 105 THR A O 1
ATOM 788 N N . SER A 1 106 ? -0.993 4.867 0.715 1.00 88.38 106 SER A N 1
ATOM 789 C CA . SER A 1 106 ? -0.310 5.217 1.970 1.00 88.38 106 SER A CA 1
ATOM 790 C C . SER A 1 106 ? -1.113 6.203 2.820 1.00 88.38 106 SER A C 1
ATOM 792 O O . SER A 1 106 ? -1.159 6.061 4.041 1.00 88.38 106 SER A O 1
ATOM 794 N N . SER A 1 107 ? -1.829 7.137 2.186 1.00 88.25 107 SER A N 1
ATOM 795 C CA . SER A 1 107 ? -2.725 8.070 2.877 1.00 88.25 107 SER A CA 1
ATOM 796 C C . SER A 1 107 ? -3.802 7.356 3.691 1.00 88.25 107 SER A C 1
ATOM 798 O O . SER A 1 107 ? -4.107 7.756 4.813 1.00 88.25 107 SER A O 1
ATOM 800 N N . SER A 1 108 ? -4.380 6.285 3.153 1.00 84.81 108 SER A N 1
ATOM 801 C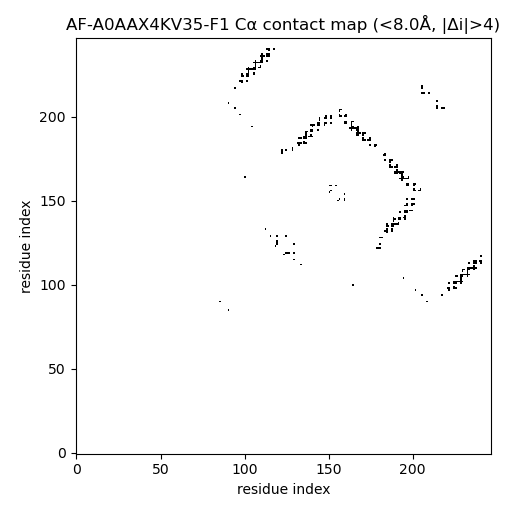 CA . SER A 1 108 ? -5.547 5.646 3.773 1.00 84.81 108 SER A CA 1
ATOM 802 C C . SER A 1 108 ? -5.216 4.921 5.080 1.00 84.81 108 SER A C 1
ATOM 804 O O . SER A 1 108 ? -6.050 4.888 5.982 1.00 84.81 108 SER A O 1
ATOM 806 N N . GLY A 1 109 ? -3.993 4.397 5.225 1.00 82.75 109 GLY A N 1
ATOM 807 C CA . GLY A 1 109 ? -3.531 3.828 6.496 1.00 82.75 109 GLY A CA 1
ATOM 808 C C . GLY A 1 109 ? -3.393 4.887 7.596 1.00 82.75 109 GLY A C 1
ATOM 809 O O . GLY A 1 109 ? -3.776 4.654 8.739 1.00 82.75 109 GLY A O 1
ATOM 810 N N . GLN A 1 110 ? -2.917 6.083 7.239 1.00 87.31 110 GLN A N 1
ATOM 811 C CA . GLN A 1 110 ? -2.647 7.155 8.201 1.00 87.31 110 GLN A CA 1
ATOM 812 C C . GLN A 1 110 ? -3.906 7.863 8.697 1.00 87.31 110 GLN A C 1
ATOM 814 O O . GLN A 1 110 ? -3.999 8.153 9.888 1.00 87.31 110 GLN A O 1
ATOM 819 N N . VAL A 1 111 ? -4.887 8.089 7.813 1.00 82.38 111 VAL A N 1
ATOM 820 C CA . VAL A 1 111 ? -6.199 8.648 8.198 1.00 82.38 111 VAL A CA 1
ATOM 821 C C . VAL A 1 111 ? -6.806 7.826 9.332 1.00 82.38 111 VAL A C 1
ATOM 823 O O . VAL A 1 111 ? -7.325 8.371 10.303 1.00 82.38 111 VAL A O 1
ATOM 826 N N . LEU A 1 112 ? -6.691 6.504 9.233 1.00 79.62 112 LEU A N 1
ATOM 827 C CA . LEU A 1 112 ? -7.243 5.597 10.221 1.00 79.62 112 LEU A CA 1
ATOM 828 C C . LEU A 1 112 ? -6.512 5.601 11.542 1.00 79.62 112 LEU A C 1
ATOM 830 O O . LEU A 1 112 ? -7.174 5.624 12.569 1.00 79.62 112 LEU A O 1
ATOM 834 N N . ASN A 1 113 ? -5.182 5.631 11.523 1.00 84.88 113 ASN A N 1
ATOM 835 C CA . ASN A 1 113 ? -4.402 5.712 12.755 1.00 84.88 113 ASN A CA 1
ATOM 836 C C . ASN A 1 113 ? -4.800 6.930 13.607 1.00 84.88 113 ASN A C 1
ATOM 838 O O . ASN A 1 113 ? -4.841 6.829 14.829 1.00 84.88 113 ASN A O 1
ATOM 842 N N . ILE A 1 114 ? -5.164 8.047 12.969 1.00 84.38 114 ILE A N 1
ATOM 843 C CA . ILE A 1 114 ? -5.677 9.238 13.662 1.00 84.38 114 ILE A CA 1
ATOM 844 C C . ILE A 1 114 ? -7.152 9.094 14.068 1.00 84.38 114 ILE A C 1
ATOM 846 O O . ILE A 1 114 ? -7.544 9.618 15.105 1.00 84.38 114 ILE A O 1
ATOM 850 N N . ALA A 1 115 ? -7.972 8.396 13.280 1.00 79.38 115 ALA A N 1
ATOM 851 C CA . ALA A 1 115 ? -9.401 8.228 13.552 1.00 79.38 115 ALA A CA 1
ATOM 852 C C . ALA A 1 115 ? -9.717 7.167 14.626 1.00 79.38 115 ALA A C 1
ATOM 854 O O . ALA A 1 115 ? -10.811 7.177 15.183 1.00 79.38 115 ALA A O 1
ATOM 855 N N . LEU A 1 116 ? -8.788 6.250 14.928 1.00 77.00 116 LEU A N 1
ATOM 856 C CA . LEU A 1 116 ? -8.967 5.204 15.947 1.00 77.00 116 LEU A CA 1
ATOM 857 C C . LEU A 1 116 ? -9.440 5.723 17.316 1.00 77.00 116 LEU A C 1
ATOM 859 O O . LEU A 1 116 ? -10.401 5.149 17.827 1.00 77.00 116 LEU A O 1
ATOM 863 N N . PRO A 1 117 ? -8.842 6.772 17.920 1.00 74.69 117 PRO A N 1
ATOM 864 C CA . PRO A 1 117 ? -9.350 7.322 19.177 1.00 74.69 117 PRO A CA 1
ATOM 865 C C . PRO A 1 117 ? -10.805 7.797 19.068 1.00 74.69 117 PRO A C 1
ATOM 867 O O . PRO A 1 117 ? -11.600 7.494 19.948 1.00 74.69 117 PRO A O 1
ATOM 870 N N . THR A 1 118 ? -11.192 8.444 17.965 1.00 71.00 118 THR A N 1
ATOM 871 C CA . THR A 1 118 ? -12.586 8.865 17.736 1.00 71.00 118 THR A CA 1
ATOM 872 C C . THR A 1 118 ? -13.533 7.669 17.629 1.00 71.00 118 THR A C 1
ATOM 874 O O . THR A 1 118 ? -14.600 7.674 18.226 1.00 71.00 118 THR A O 1
ATOM 877 N N . ILE A 1 119 ? -13.125 6.600 16.937 1.00 71.00 119 ILE A N 1
ATOM 878 C CA . ILE A 1 119 ? -13.920 5.365 16.824 1.00 71.00 119 ILE A CA 1
ATOM 879 C C . ILE A 1 119 ? -14.081 4.677 18.190 1.00 71.00 119 ILE A C 1
ATOM 881 O O . ILE A 1 119 ? -15.127 4.089 18.461 1.00 71.00 119 ILE A O 1
ATOM 885 N N . LYS A 1 120 ? -13.058 4.745 19.055 1.00 69.31 120 LYS A N 1
ATOM 886 C CA . LYS A 1 120 ? -13.124 4.233 20.433 1.00 69.31 120 LYS A CA 1
ATOM 887 C C . LYS A 1 120 ? -14.184 4.979 21.245 1.00 69.31 120 LYS A C 1
ATOM 889 O O . LYS A 1 120 ? -14.984 4.328 21.915 1.00 69.31 120 LYS A O 1
ATOM 894 N N . ASP A 1 121 ? -14.189 6.308 21.160 1.00 68.50 121 ASP A N 1
ATOM 895 C CA . ASP A 1 121 ? -15.127 7.161 21.894 1.00 68.50 121 ASP A CA 1
ATOM 896 C C . ASP A 1 121 ? -16.572 6.996 21.385 1.00 68.50 121 ASP A C 1
ATOM 898 O O . ASP A 1 121 ? -17.486 6.873 22.200 1.00 68.50 121 ASP A O 1
ATOM 902 N N . ASP A 1 122 ? -16.776 6.890 20.066 1.00 66.12 122 ASP A N 1
ATOM 903 C CA . ASP A 1 122 ? -18.110 6.766 19.454 1.00 66.12 122 ASP A CA 1
ATOM 904 C C . ASP A 1 122 ? -18.772 5.393 19.669 1.00 66.12 122 ASP A C 1
ATOM 906 O O . ASP A 1 122 ? -19.986 5.313 19.859 1.00 66.12 122 ASP A O 1
ATOM 910 N N . LEU A 1 123 ? -18.009 4.293 19.617 1.00 65.00 123 LEU A N 1
ATOM 911 C CA . LEU A 1 123 ? -18.563 2.930 19.708 1.00 65.00 123 LEU A CA 1
ATOM 912 C C . LEU A 1 123 ? -18.371 2.268 21.087 1.00 65.00 123 LEU A C 1
ATOM 914 O O . LEU A 1 123 ? -18.811 1.134 21.274 1.00 65.00 123 LEU A O 1
ATOM 918 N N . ASN A 1 124 ? -17.720 2.940 22.045 1.00 66.12 124 ASN A N 1
ATOM 919 C CA . ASN A 1 124 ? -17.400 2.417 23.384 1.00 66.12 124 ASN A CA 1
ATOM 920 C C . ASN A 1 124 ? -16.726 1.025 23.365 1.00 66.12 124 ASN A C 1
ATOM 922 O O . ASN A 1 124 ? -16.999 0.160 24.195 1.00 66.12 124 ASN A O 1
ATOM 926 N N . ILE A 1 125 ? -15.861 0.780 22.378 1.00 65.88 125 ILE A N 1
ATOM 927 C CA . ILE A 1 125 ? -15.208 -0.524 22.193 1.00 65.88 125 ILE A CA 1
ATOM 928 C C . ILE A 1 125 ? -13.974 -0.631 23.095 1.00 65.88 125 ILE A C 1
ATOM 930 O O . ILE A 1 125 ? -13.249 0.346 23.300 1.00 65.88 125 ILE A O 1
ATOM 934 N N . GLY A 1 126 ? -13.701 -1.833 23.607 1.00 69.06 126 GLY A N 1
ATOM 935 C CA . GLY A 1 126 ? -12.498 -2.111 24.391 1.00 69.06 126 GLY A CA 1
ATOM 936 C C . GLY A 1 126 ? -11.205 -1.884 23.596 1.00 69.06 126 GLY A C 1
ATOM 937 O O . GLY A 1 126 ? -11.143 -2.120 22.391 1.00 69.06 126 GLY A O 1
ATOM 938 N N . GLU A 1 127 ? -10.137 -1.469 24.283 1.00 71.50 127 GLU A N 1
ATOM 939 C CA . GLU A 1 127 ? -8.826 -1.164 23.674 1.00 71.50 127 GLU A CA 1
ATOM 940 C C . GLU A 1 127 ? -8.237 -2.326 22.858 1.00 71.50 127 GLU A C 1
ATOM 942 O O . GLU A 1 127 ? -7.547 -2.101 21.863 1.00 71.50 127 GLU A O 1
ATOM 947 N N . GLY A 1 128 ? -8.561 -3.569 23.234 1.00 75.06 128 GLY A N 1
ATOM 948 C CA . GLY A 1 128 ? -8.133 -4.771 22.518 1.00 75.06 128 GLY A CA 1
ATOM 949 C C . GLY A 1 128 ? -8.645 -4.851 21.076 1.00 75.06 128 GLY A C 1
ATOM 950 O O . GLY A 1 128 ? -7.901 -5.274 20.191 1.00 75.06 128 GLY A O 1
ATOM 951 N N . ASP A 1 129 ? -9.868 -4.388 20.804 1.00 76.94 129 ASP A N 1
ATOM 952 C CA . ASP A 1 129 ? -10.432 -4.409 19.449 1.00 76.94 129 ASP A CA 1
ATOM 953 C C . ASP A 1 129 ? -9.798 -3.334 18.559 1.00 76.94 129 ASP A C 1
ATOM 955 O O . ASP A 1 129 ? -9.553 -3.568 17.375 1.00 76.94 129 ASP A O 1
ATOM 959 N N . LEU A 1 130 ? -9.445 -2.180 19.136 1.00 77.12 130 LEU A N 1
ATOM 960 C CA . LEU A 1 130 ? -8.705 -1.115 18.451 1.00 77.12 130 LEU A CA 1
ATOM 961 C C . LEU A 1 130 ? -7.343 -1.612 17.951 1.00 77.12 130 LEU A C 1
ATOM 963 O O . LEU A 1 130 ? -6.978 -1.395 16.792 1.00 77.12 130 LEU A O 1
ATOM 967 N N . GLN A 1 131 ? -6.625 -2.336 18.813 1.00 82.88 131 GLN A N 1
ATOM 968 C CA . GLN A 1 131 ? -5.361 -2.978 18.462 1.00 82.88 131 GLN A CA 1
ATOM 969 C C . GLN A 1 131 ? -5.569 -3.999 17.335 1.00 82.88 131 GLN A C 1
ATOM 971 O O . GLN A 1 131 ? -4.805 -4.025 16.367 1.00 82.88 131 GLN A O 1
ATOM 976 N N . TRP A 1 132 ? -6.638 -4.799 17.412 1.00 87.12 132 TRP A N 1
ATOM 977 C CA . TRP A 1 132 ? -6.950 -5.800 16.393 1.00 87.12 132 TRP A CA 1
ATOM 978 C C . TRP A 1 132 ? -7.250 -5.185 15.023 1.00 87.12 132 TRP A C 1
ATOM 980 O O . TRP A 1 132 ? -6.837 -5.730 13.998 1.00 87.12 132 TRP A O 1
ATOM 990 N N . ILE A 1 133 ? -7.903 -4.023 14.971 1.00 83.56 133 ILE A N 1
ATOM 991 C CA . ILE A 1 133 ? -8.153 -3.309 13.712 1.00 83.56 133 ILE A CA 1
ATOM 992 C C . ILE A 1 133 ? -6.826 -3.004 13.000 1.00 83.56 133 ILE A C 1
ATOM 994 O O . ILE A 1 133 ? -6.686 -3.308 11.813 1.00 83.56 133 ILE A O 1
ATOM 998 N N . VAL A 1 134 ? -5.829 -2.482 13.717 1.00 84.25 134 VAL A N 1
ATOM 999 C CA . VAL A 1 134 ? -4.505 -2.167 13.148 1.00 84.25 134 VAL A CA 1
ATOM 1000 C C . VAL A 1 134 ? -3.729 -3.438 12.799 1.00 84.25 134 VAL A C 1
ATOM 1002 O O . VAL A 1 134 ? -3.176 -3.561 11.703 1.00 84.25 134 VAL A O 1
ATOM 1005 N N . SER A 1 135 ? -3.713 -4.417 13.703 1.00 88.69 135 SER A N 1
ATOM 1006 C CA . SER A 1 135 ? -3.001 -5.680 13.501 1.00 88.69 135 SER A CA 1
ATOM 1007 C C . SER A 1 135 ? -3.555 -6.484 12.325 1.00 88.69 135 SER A C 1
ATOM 1009 O O . SER A 1 135 ? -2.773 -7.066 11.579 1.00 88.69 135 SER A O 1
ATOM 1011 N N . SER A 1 136 ? -4.873 -6.484 12.105 1.00 89.38 136 SER A N 1
ATOM 1012 C CA . SER A 1 136 ? -5.510 -7.207 10.994 1.00 89.38 136 SER A CA 1
ATOM 1013 C C . SER A 1 136 ? -5.073 -6.692 9.623 1.00 89.38 136 SER A C 1
ATOM 1015 O O . SER A 1 136 ? -4.839 -7.490 8.711 1.00 89.38 136 SER A O 1
ATOM 1017 N N . TYR A 1 137 ? -4.893 -5.374 9.489 1.00 87.19 137 TYR A N 1
ATOM 1018 C CA . TYR A 1 137 ? -4.370 -4.754 8.278 1.00 87.19 137 TYR A CA 1
ATOM 1019 C C . TYR A 1 137 ? -2.940 -5.230 8.010 1.00 87.19 137 TYR A C 1
ATOM 1021 O O . TYR A 1 137 ? -2.660 -5.752 6.933 1.00 87.19 137 TYR A O 1
ATOM 1029 N N . ASN A 1 138 ? -2.053 -5.135 9.005 1.00 90.50 138 ASN A N 1
ATOM 1030 C CA . ASN A 1 138 ? -0.655 -5.553 8.866 1.00 90.50 138 ASN A CA 1
ATOM 1031 C C . ASN A 1 138 ? -0.520 -7.058 8.598 1.00 90.50 138 ASN A C 1
ATOM 1033 O O . ASN A 1 138 ? 0.272 -7.463 7.747 1.00 90.50 138 ASN A O 1
ATOM 1037 N N . LEU A 1 139 ? -1.324 -7.879 9.279 1.00 92.50 139 LEU A N 1
ATOM 1038 C CA . LEU A 1 139 ? -1.365 -9.324 9.074 1.00 92.50 139 LEU A CA 1
ATOM 1039 C C . LEU A 1 139 ? -1.798 -9.657 7.645 1.00 92.50 139 LEU A C 1
ATOM 1041 O O . LEU A 1 139 ? -1.139 -10.439 6.967 1.00 92.50 139 LEU A O 1
ATOM 1045 N N . SER A 1 140 ? -2.859 -9.013 7.159 1.00 91.00 140 SER A N 1
ATOM 1046 C CA . SER A 1 140 ? -3.351 -9.218 5.795 1.00 91.00 140 SER A CA 1
ATOM 1047 C C . SER A 1 140 ? -2.322 -8.769 4.767 1.00 91.00 140 SER A C 1
ATOM 1049 O O . SER A 1 140 ? -2.021 -9.515 3.838 1.00 91.00 140 SER A O 1
ATOM 1051 N N . VAL A 1 141 ? -1.714 -7.594 4.959 1.00 90.12 141 VAL A N 1
ATOM 1052 C CA . VAL A 1 141 ? -0.646 -7.116 4.079 1.00 90.12 141 VAL A CA 1
ATOM 1053 C C . VAL A 1 141 ? 0.502 -8.122 4.037 1.00 90.12 141 VAL A C 1
ATOM 1055 O O . VAL A 1 141 ? 0.901 -8.509 2.946 1.00 90.12 141 VAL A O 1
ATOM 1058 N N . GLY A 1 142 ? 0.985 -8.607 5.185 1.00 89.81 142 GLY A N 1
ATOM 1059 C CA . GLY A 1 142 ? 2.081 -9.578 5.260 1.00 89.81 142 GLY A CA 1
ATOM 1060 C C . GLY A 1 142 ? 1.754 -10.935 4.628 1.00 89.81 142 GLY A C 1
ATOM 1061 O O . GLY A 1 142 ? 2.525 -11.435 3.808 1.00 89.81 142 GLY A O 1
ATOM 1062 N N . CYS A 1 143 ? 0.596 -11.517 4.954 1.00 91.25 143 CYS A N 1
ATOM 1063 C CA . CYS A 1 143 ? 0.165 -12.811 4.421 1.00 91.25 143 CYS A CA 1
ATOM 1064 C C . CYS A 1 143 ? -0.070 -12.759 2.908 1.00 91.25 143 CYS A C 1
ATOM 1066 O O . CYS A 1 143 ? 0.351 -13.658 2.175 1.00 91.25 143 CYS A O 1
ATOM 1068 N N . LEU A 1 144 ? -0.724 -11.698 2.425 1.00 88.62 144 LEU A N 1
ATOM 1069 C CA . LEU A 1 144 ? -1.024 -11.560 1.007 1.00 88.62 144 LEU A CA 1
ATOM 1070 C C . LEU A 1 144 ? 0.147 -11.028 0.190 1.00 88.62 144 LEU A C 1
ATOM 1072 O O . LEU A 1 144 ? 0.102 -11.204 -1.019 1.00 88.62 144 LEU A O 1
ATOM 1076 N N . LEU A 1 145 ? 1.196 -10.444 0.781 1.00 86.81 145 LEU A N 1
ATOM 1077 C CA . LEU A 1 145 ? 2.349 -9.943 0.020 1.00 86.81 145 LEU A CA 1
ATOM 1078 C C . LEU A 1 145 ? 3.037 -11.062 -0.775 1.00 86.81 145 LEU A C 1
ATOM 1080 O O . LEU A 1 145 ? 3.366 -10.903 -1.951 1.00 86.81 145 LEU A O 1
ATOM 1084 N N . LEU A 1 146 ? 3.243 -12.212 -0.125 1.00 88.38 146 LEU A N 1
ATOM 1085 C CA . LEU A 1 146 ? 3.867 -13.379 -0.753 1.00 88.38 146 LEU A CA 1
ATOM 1086 C C . LEU A 1 146 ? 2.943 -13.988 -1.811 1.00 88.38 146 LEU A C 1
ATOM 1088 O O . LEU A 1 146 ? 3.386 -14.347 -2.905 1.00 88.38 146 LEU A O 1
ATOM 1092 N N . PHE A 1 147 ? 1.647 -14.062 -1.501 1.00 90.06 147 PHE A N 1
ATOM 1093 C CA . PHE A 1 147 ? 0.642 -14.601 -2.411 1.00 90.06 147 PHE A CA 1
ATOM 1094 C C . PHE A 1 147 ? 0.466 -13.721 -3.656 1.00 90.06 147 PHE A C 1
ATOM 1096 O O . PHE A 1 147 ? 0.463 -14.216 -4.784 1.00 90.06 147 PHE A O 1
ATOM 1103 N N . SER A 1 148 ? 0.377 -12.406 -3.469 1.00 84.69 148 SER A N 1
ATOM 1104 C CA . SER A 1 148 ? 0.157 -11.431 -4.531 1.00 84.69 148 SER A CA 1
ATOM 1105 C C . SER A 1 148 ? 1.362 -11.294 -5.455 1.00 84.69 148 SER A C 1
ATOM 1107 O O . SER A 1 148 ? 1.163 -11.117 -6.654 1.00 84.69 148 SER A O 1
ATOM 1109 N N . GLY A 1 149 ? 2.591 -11.437 -4.944 1.00 83.81 149 GLY A N 1
ATOM 1110 C CA . GLY A 1 149 ? 3.801 -11.451 -5.767 1.00 83.81 149 GLY A CA 1
ATOM 1111 C C . GLY A 1 149 ? 3.765 -12.577 -6.801 1.00 83.81 149 GLY A C 1
ATOM 1112 O O . GLY A 1 149 ? 3.935 -12.337 -7.996 1.00 83.81 149 GLY A O 1
ATOM 1113 N N . ARG A 1 150 ? 3.416 -13.794 -6.365 1.00 86.94 150 ARG A N 1
ATOM 1114 C CA . ARG A 1 150 ? 3.256 -14.945 -7.268 1.00 86.94 150 ARG A CA 1
ATOM 1115 C C . ARG A 1 150 ? 2.106 -14.739 -8.256 1.00 86.94 150 ARG A C 1
ATOM 1117 O O . ARG A 1 150 ? 2.238 -15.058 -9.437 1.00 86.94 150 ARG A O 1
ATOM 1124 N N . LEU A 1 151 ? 0.987 -14.193 -7.782 1.00 84.19 151 LEU A N 1
ATOM 1125 C CA . LEU A 1 151 ? -0.185 -13.906 -8.610 1.00 84.19 151 LEU A CA 1
ATOM 1126 C C . LEU A 1 151 ? 0.124 -12.851 -9.688 1.00 84.19 151 LEU A C 1
ATOM 1128 O O . LEU A 1 151 ? -0.330 -12.980 -10.825 1.00 84.19 151 LEU A O 1
ATOM 1132 N N . ALA A 1 152 ? 0.935 -11.845 -9.357 1.00 82.56 152 ALA A N 1
ATOM 1133 C CA . ALA A 1 152 ? 1.365 -10.793 -10.272 1.00 82.56 152 ALA A CA 1
ATOM 1134 C C . ALA A 1 152 ? 2.241 -11.323 -11.412 1.00 82.56 152 ALA A C 1
ATOM 1136 O O . ALA A 1 152 ? 2.108 -10.861 -12.549 1.00 82.56 152 ALA A O 1
ATOM 1137 N N . ASP A 1 153 ? 3.097 -12.303 -11.118 1.00 81.31 153 ASP A N 1
ATOM 1138 C CA . ASP A 1 153 ? 3.964 -12.926 -12.116 1.00 81.31 153 ASP A CA 1
ATOM 1139 C C . ASP A 1 153 ? 3.185 -13.839 -13.082 1.00 81.31 153 ASP A C 1
ATOM 1141 O O . ASP A 1 153 ? 3.545 -13.925 -14.253 1.00 81.31 153 ASP A O 1
ATOM 1145 N N . ILE A 1 154 ? 2.098 -14.484 -12.633 1.00 85.75 154 ILE A N 1
ATOM 1146 C CA . ILE A 1 154 ? 1.300 -15.411 -13.462 1.00 85.75 154 ILE A CA 1
ATOM 1147 C C . ILE A 1 154 ? 0.237 -14.678 -14.297 1.00 85.75 154 ILE A C 1
ATOM 1149 O O . ILE A 1 154 ? 0.101 -14.927 -15.493 1.00 85.75 154 ILE A O 1
ATOM 1153 N N . TYR A 1 155 ? -0.538 -13.775 -13.687 1.00 80.06 155 TYR A N 1
ATOM 1154 C CA . TYR A 1 155 ? -1.699 -13.139 -14.336 1.00 80.06 155 TYR A CA 1
ATOM 1155 C C . TYR A 1 155 ? -1.364 -11.830 -15.069 1.00 80.06 155 TYR A C 1
ATOM 1157 O O . TYR A 1 155 ? -2.218 -11.252 -15.753 1.00 80.06 155 TYR A O 1
ATOM 1165 N N . GLY A 1 156 ? -0.119 -11.370 -14.948 1.00 79.81 156 GLY A N 1
ATOM 1166 C CA . GLY A 1 156 ? 0.380 -10.140 -15.544 1.00 79.81 156 GLY A CA 1
ATOM 1167 C C . GLY A 1 156 ? 0.215 -8.932 -14.620 1.00 79.81 156 GLY A C 1
ATOM 1168 O O . GLY A 1 156 ? -0.885 -8.596 -14.169 1.00 79.81 156 GLY A O 1
ATOM 1169 N N . ARG A 1 157 ? 1.328 -8.216 -14.415 1.00 78.81 157 ARG A N 1
ATOM 1170 C CA . ARG A 1 157 ? 1.470 -7.125 -13.433 1.00 78.81 157 ARG A CA 1
ATOM 1171 C C . ARG A 1 157 ? 0.430 -6.006 -13.585 1.00 78.81 157 ARG A C 1
ATOM 1173 O O . ARG A 1 157 ? -0.047 -5.456 -12.598 1.00 78.81 157 ARG A O 1
ATOM 1180 N N . LYS A 1 158 ? 0.029 -5.677 -14.819 1.00 80.06 158 LYS A N 1
ATOM 1181 C CA . LYS A 1 158 ? -0.947 -4.601 -15.082 1.00 80.06 158 LYS A CA 1
ATOM 1182 C C . LYS A 1 158 ? -2.363 -4.960 -14.619 1.00 80.06 158 LYS A C 1
ATOM 1184 O O . LYS A 1 158 ? -3.062 -4.092 -14.107 1.00 80.06 158 LYS A O 1
ATOM 1189 N N . LYS A 1 159 ? -2.797 -6.214 -14.796 1.00 84.50 159 LYS A N 1
ATOM 1190 C CA . LYS A 1 159 ? -4.149 -6.647 -14.404 1.00 84.50 159 LYS A CA 1
ATOM 1191 C C . LYS A 1 159 ? -4.280 -6.701 -12.890 1.00 84.50 159 LYS A C 1
ATOM 1193 O O . LYS A 1 159 ? -5.247 -6.178 -12.352 1.00 84.50 159 LYS A O 1
ATOM 1198 N N . ILE A 1 160 ? -3.284 -7.267 -12.214 1.00 87.50 160 ILE A N 1
ATOM 1199 C CA . ILE A 1 160 ? -3.296 -7.378 -10.755 1.00 87.50 160 ILE A CA 1
ATOM 1200 C C . ILE A 1 160 ? -3.215 -6.002 -10.069 1.00 87.50 160 ILE A C 1
ATOM 1202 O O . ILE A 1 160 ? -3.864 -5.807 -9.047 1.00 87.50 160 ILE A O 1
ATOM 1206 N N . LEU A 1 161 ? -2.528 -5.018 -10.671 1.00 86.25 161 LEU A N 1
ATOM 1207 C CA . LEU A 1 161 ? -2.532 -3.632 -10.193 1.00 86.25 161 LEU A CA 1
ATOM 1208 C C . LEU A 1 161 ? -3.953 -3.054 -10.221 1.00 86.25 161 LEU A C 1
ATOM 1210 O O . LEU A 1 161 ? -4.416 -2.512 -9.225 1.00 86.25 161 LEU A O 1
ATOM 1214 N N . VAL A 1 162 ? -4.655 -3.199 -11.350 1.00 89.62 162 VAL A N 1
ATOM 1215 C CA . VAL A 1 162 ? -6.026 -2.689 -11.505 1.00 89.62 162 VAL A CA 1
ATOM 1216 C C . VAL A 1 162 ? -6.985 -3.405 -10.556 1.00 89.62 162 VAL A C 1
ATOM 1218 O O . VAL A 1 162 ? -7.777 -2.744 -9.895 1.00 89.62 162 VAL A O 1
ATOM 1221 N N . VAL A 1 163 ? -6.887 -4.733 -10.435 1.00 90.31 163 VAL A N 1
ATOM 1222 C CA . VAL A 1 163 ? -7.697 -5.509 -9.483 1.00 90.31 163 VAL A CA 1
ATOM 1223 C C . VAL A 1 163 ? -7.438 -5.045 -8.050 1.00 90.31 163 VAL A C 1
ATOM 1225 O O . VAL A 1 163 ? -8.394 -4.789 -7.325 1.00 90.31 163 VAL A O 1
ATOM 1228 N N . GLY A 1 164 ? -6.173 -4.864 -7.659 1.00 88.00 164 GLY A N 1
ATOM 1229 C CA . GLY A 1 164 ? -5.801 -4.379 -6.330 1.00 88.00 164 GLY A CA 1
ATOM 1230 C C . GLY A 1 164 ? -6.370 -2.993 -6.025 1.00 88.00 164 GLY A C 1
ATOM 1231 O O . GLY A 1 164 ? -6.922 -2.791 -4.948 1.00 88.00 164 GLY A O 1
ATOM 1232 N N . ILE A 1 165 ? -6.316 -2.067 -6.990 1.00 90.56 165 ILE A N 1
ATOM 1233 C CA . ILE A 1 165 ? -6.915 -0.729 -6.860 1.00 90.56 165 ILE A CA 1
ATOM 1234 C C . ILE A 1 165 ? -8.436 -0.826 -6.713 1.00 90.56 165 ILE A C 1
ATOM 1236 O O . ILE A 1 165 ? -8.996 -0.197 -5.824 1.00 90.56 165 ILE A O 1
ATOM 1240 N N . VAL A 1 166 ? -9.112 -1.629 -7.540 1.00 92.50 166 VAL A N 1
ATOM 1241 C CA . VAL A 1 166 ? -10.574 -1.795 -7.468 1.00 92.50 166 VAL A CA 1
ATOM 1242 C C . VAL A 1 166 ? -10.990 -2.372 -6.117 1.00 92.50 166 VAL A C 1
ATOM 1244 O O . VAL A 1 166 ? -11.874 -1.822 -5.466 1.00 92.50 166 VAL A O 1
ATOM 1247 N N . VAL A 1 167 ? -10.318 -3.434 -5.668 1.00 90.81 167 VAL A N 1
ATOM 1248 C CA . VAL A 1 167 ? -10.510 -4.038 -4.341 1.00 90.81 167 VAL A CA 1
ATOM 1249 C C . VAL A 1 167 ? -10.323 -2.975 -3.260 1.00 90.81 167 VAL A C 1
ATOM 1251 O O . VAL A 1 167 ? -11.219 -2.749 -2.450 1.00 90.81 167 VAL A O 1
ATOM 1254 N N . PHE A 1 168 ? -9.203 -2.256 -3.290 1.00 89.19 168 PHE A N 1
ATOM 1255 C CA . PHE A 1 168 ? -8.901 -1.209 -2.324 1.00 89.19 168 PHE A CA 1
ATOM 1256 C C . PHE A 1 168 ? -9.975 -0.116 -2.283 1.00 89.19 168 PHE A C 1
ATOM 1258 O O . PHE A 1 168 ? -10.452 0.229 -1.204 1.00 89.19 168 PHE A O 1
ATOM 1265 N N . THR A 1 169 ? -10.394 0.409 -3.434 1.00 90.25 169 THR A N 1
ATOM 1266 C CA . THR A 1 169 ? -11.400 1.474 -3.521 1.00 90.25 169 THR A CA 1
ATOM 1267 C C . THR A 1 169 ? -12.763 1.009 -3.019 1.00 90.25 169 THR A C 1
ATOM 1269 O O . THR A 1 169 ? -13.385 1.711 -2.226 1.00 90.25 169 THR A O 1
ATOM 1272 N N . VAL A 1 170 ? -13.212 -0.182 -3.426 1.00 92.38 170 VAL A N 1
ATOM 1273 C CA . VAL A 1 170 ? -14.504 -0.741 -3.001 1.00 92.38 170 VAL A CA 1
ATOM 1274 C C . VAL A 1 170 ? -14.525 -0.956 -1.489 1.00 92.38 170 VAL A C 1
ATOM 1276 O O . VAL A 1 170 ? -15.456 -0.511 -0.822 1.00 92.38 170 VAL A O 1
ATOM 1279 N N . PHE A 1 171 ? -13.484 -1.567 -0.920 1.00 89.31 171 PHE A N 1
ATOM 1280 C CA . PHE A 1 171 ? -13.439 -1.824 0.521 1.00 89.31 171 PHE A CA 1
ATOM 1281 C C . PHE A 1 171 ? -13.185 -0.572 1.355 1.00 89.31 171 PHE A C 1
ATOM 1283 O O . PHE A 1 171 ? -13.698 -0.483 2.467 1.00 89.31 171 PHE A O 1
ATOM 1290 N N . THR A 1 172 ? -12.466 0.419 0.825 1.00 85.75 172 THR A N 1
ATOM 1291 C CA . THR A 1 172 ? -12.322 1.726 1.484 1.00 85.75 172 THR A CA 1
ATOM 1292 C C . THR A 1 172 ? -13.667 2.439 1.554 1.00 85.75 172 THR A C 1
ATOM 1294 O O . THR A 1 172 ? -14.012 2.983 2.601 1.00 85.75 172 THR A O 1
ATOM 1297 N N . LEU A 1 173 ? -14.462 2.372 0.481 1.00 87.19 173 LEU A N 1
ATOM 1298 C CA . LEU A 1 173 ? -15.809 2.931 0.467 1.00 87.19 173 LEU A CA 1
ATOM 1299 C C . LEU A 1 173 ? -16.713 2.216 1.480 1.00 87.19 173 LEU A C 1
ATOM 1301 O O . LEU A 1 173 ? -17.326 2.875 2.311 1.00 87.19 173 LEU A O 1
ATOM 1305 N N . ILE A 1 174 ? -16.731 0.878 1.481 1.00 86.62 174 ILE A N 1
ATOM 1306 C CA . ILE A 1 174 ? -17.505 0.081 2.451 1.00 86.62 174 ILE A CA 1
ATOM 1307 C C . ILE A 1 174 ? -17.057 0.378 3.890 1.00 86.62 174 ILE A C 1
ATOM 1309 O O . ILE A 1 174 ? -17.888 0.521 4.783 1.00 86.62 174 ILE A O 1
ATOM 1313 N N . GLY A 1 175 ? -15.748 0.511 4.114 1.00 82.19 175 GLY A N 1
ATOM 1314 C CA . GLY A 1 175 ? -15.171 0.835 5.415 1.00 82.19 175 GLY A CA 1
ATOM 1315 C C . GLY A 1 175 ? -15.569 2.217 5.938 1.00 82.19 175 GLY A C 1
ATOM 1316 O O . GLY A 1 175 ? -15.614 2.394 7.150 1.00 82.19 175 GLY A O 1
ATOM 1317 N N . GLY A 1 176 ? -15.878 3.173 5.056 1.00 78.31 176 GLY A N 1
ATOM 1318 C CA . GLY A 1 176 ? -16.371 4.501 5.437 1.00 78.31 176 GLY A CA 1
ATOM 1319 C C . GLY A 1 176 ? -17.824 4.511 5.925 1.00 78.31 176 GLY A C 1
ATOM 1320 O O . GLY A 1 176 ? -18.185 5.361 6.729 1.00 78.31 176 GLY A O 1
ATOM 1321 N N . PHE A 1 177 ? -18.645 3.550 5.489 1.00 79.62 177 PHE A N 1
ATOM 1322 C CA . PHE A 1 177 ? -20.038 3.395 5.939 1.00 79.62 177 PHE A CA 1
ATOM 1323 C C . PHE A 1 177 ? -20.188 2.433 7.126 1.00 79.62 177 PHE A C 1
ATOM 1325 O O . PHE A 1 177 ? -21.294 2.218 7.622 1.00 79.62 177 PHE A O 1
ATOM 1332 N N . MET A 1 178 ? -19.094 1.818 7.573 1.00 76.75 178 MET A N 1
ATOM 1333 C CA . MET A 1 178 ? -19.133 0.756 8.568 1.00 76.75 178 MET A CA 1
ATOM 1334 C C . MET A 1 178 ? -19.041 1.294 9.996 1.00 76.75 178 MET A C 1
ATOM 1336 O O . MET A 1 178 ? -17.996 1.773 10.421 1.00 76.75 178 MET A O 1
ATOM 1340 N N . GLN A 1 179 ? -20.132 1.141 10.750 1.00 68.12 179 GLN A N 1
ATOM 1341 C CA . GLN A 1 179 ? -20.279 1.582 12.146 1.00 68.12 179 GLN A CA 1
ATOM 1342 C C . GLN A 1 179 ? -20.222 0.417 13.154 1.00 68.12 179 GLN A C 1
ATOM 1344 O O . GLN A 1 179 ? -20.772 0.514 14.243 1.00 68.12 179 GLN A O 1
ATOM 1349 N N . ASN A 1 180 ? -19.586 -0.710 12.806 1.00 77.50 180 ASN A N 1
ATOM 1350 C CA . ASN A 1 180 ? -19.467 -1.879 13.690 1.00 77.50 180 ASN A CA 1
ATOM 1351 C C . ASN A 1 180 ? -17.997 -2.300 13.845 1.00 77.50 180 ASN A C 1
ATOM 1353 O O . ASN A 1 180 ? -17.333 -2.552 12.839 1.00 77.50 180 ASN A O 1
ATOM 1357 N N . GLY A 1 181 ? -17.511 -2.464 15.083 1.00 75.88 181 GLY A N 1
ATOM 1358 C CA . GLY A 1 181 ? -16.117 -2.833 15.391 1.00 75.88 181 GLY A CA 1
ATOM 1359 C C . GLY A 1 181 ? -15.596 -4.071 14.641 1.00 75.88 181 GLY A C 1
ATOM 1360 O O . GLY A 1 181 ? -14.639 -3.948 13.872 1.00 75.88 181 GLY A O 1
ATOM 1361 N N . PRO A 1 182 ? -16.246 -5.247 14.755 1.00 79.12 182 PRO A N 1
ATOM 1362 C CA . PRO A 1 182 ? -15.778 -6.476 14.108 1.00 79.12 182 PRO A CA 1
ATOM 1363 C C . PRO A 1 182 ? -15.738 -6.398 12.581 1.00 79.12 182 PRO A C 1
ATOM 1365 O O . PRO A 1 182 ? -14.801 -6.879 11.949 1.00 79.12 182 PRO A O 1
ATOM 1368 N N . GLY A 1 183 ? -16.725 -5.766 11.945 1.00 82.25 183 GLY A N 1
ATOM 1369 C CA . GLY A 1 183 ? -16.661 -5.624 10.493 1.00 82.25 183 GLY A CA 1
ATOM 1370 C C . GLY A 1 183 ? -15.696 -4.511 10.052 1.00 82.25 183 GLY A C 1
ATOM 1371 O O . GLY A 1 183 ? -15.254 -4.516 8.902 1.00 82.25 183 GLY A O 1
ATOM 1372 N N . LEU A 1 184 ? -15.314 -3.586 10.942 1.00 82.75 184 LEU A N 1
ATOM 1373 C CA . LEU A 1 184 ? -14.210 -2.669 10.677 1.00 82.75 184 LEU A CA 1
ATOM 1374 C C . LEU A 1 184 ? -12.903 -3.460 10.538 1.00 82.75 184 LEU A C 1
ATOM 1376 O O . LEU A 1 184 ? -12.163 -3.243 9.587 1.00 82.75 184 LEU A O 1
ATOM 1380 N N . VAL A 1 185 ? -12.671 -4.462 11.392 1.00 87.06 185 VAL A N 1
ATOM 1381 C CA . VAL A 1 185 ? -11.538 -5.400 11.256 1.00 87.06 185 VAL A CA 1
ATOM 1382 C C . VAL A 1 185 ? -11.572 -6.108 9.894 1.00 87.06 185 VAL A C 1
ATOM 1384 O O . VAL A 1 185 ? -10.575 -6.125 9.176 1.00 87.06 185 VAL A O 1
ATOM 1387 N N . VAL A 1 186 ? -12.733 -6.634 9.484 1.00 88.31 186 VAL A N 1
ATOM 1388 C CA . VAL A 1 186 ? -12.880 -7.332 8.191 1.00 88.31 186 VAL A CA 1
ATOM 1389 C C . VAL A 1 186 ? -12.610 -6.402 7.008 1.00 88.31 186 VAL A C 1
ATOM 1391 O O . VAL A 1 186 ? -11.844 -6.746 6.109 1.00 88.31 186 VAL A O 1
ATOM 1394 N N . THR A 1 187 ? -13.198 -5.204 7.000 1.00 88.75 187 THR A N 1
ATOM 1395 C CA . THR A 1 187 ? -12.957 -4.227 5.925 1.00 88.75 187 THR A CA 1
ATOM 1396 C C . THR A 1 187 ? -11.491 -3.804 5.865 1.00 88.75 187 THR A C 1
ATOM 1398 O O . THR A 1 187 ? -10.970 -3.629 4.766 1.00 88.75 187 THR A O 1
ATOM 1401 N N . ARG A 1 188 ? -10.788 -3.723 7.004 1.00 86.88 188 ARG A N 1
ATOM 1402 C CA . ARG A 1 188 ? -9.342 -3.446 7.041 1.00 86.88 188 ARG A CA 1
ATOM 1403 C C . ARG A 1 188 ? -8.481 -4.578 6.528 1.00 86.88 188 ARG A C 1
ATOM 1405 O O . ARG A 1 188 ? -7.523 -4.323 5.801 1.00 86.88 188 ARG A O 1
ATOM 1412 N N . ALA A 1 189 ? -8.824 -5.814 6.869 1.00 89.81 189 ALA A N 1
ATOM 1413 C CA . ALA A 1 189 ? -8.158 -6.969 6.292 1.00 89.81 189 ALA A CA 1
ATOM 1414 C C . ALA A 1 189 ? -8.267 -6.928 4.757 1.00 89.81 189 ALA A C 1
ATOM 1416 O O . ALA A 1 189 ? -7.270 -7.061 4.046 1.00 89.81 189 ALA A O 1
ATOM 1417 N N . LEU A 1 190 ? -9.462 -6.615 4.244 1.00 90.00 190 LEU A N 1
ATOM 1418 C CA . LEU A 1 190 ? -9.744 -6.549 2.810 1.00 90.00 190 LEU A CA 1
ATOM 1419 C C . LEU A 1 190 ? -9.078 -5.359 2.100 1.00 90.00 190 LEU A C 1
ATOM 1421 O O . LEU A 1 190 ? -8.591 -5.520 0.979 1.00 90.00 190 LEU A O 1
ATOM 1425 N N . THR A 1 191 ? -8.981 -4.181 2.725 1.00 90.06 191 THR A N 1
ATOM 1426 C CA . THR A 1 191 ? -8.184 -3.080 2.153 1.00 90.06 191 THR A CA 1
ATOM 1427 C C . THR A 1 191 ? -6.692 -3.408 2.158 1.00 90.06 191 THR A C 1
ATOM 1429 O O . THR A 1 191 ? -6.005 -3.114 1.177 1.00 90.06 191 THR A O 1
ATOM 1432 N N . GLY A 1 192 ? -6.202 -4.092 3.198 1.00 86.44 192 GLY A N 1
ATOM 1433 C CA . GLY A 1 192 ? -4.845 -4.639 3.262 1.00 86.44 192 GLY A CA 1
ATOM 1434 C C . GLY A 1 192 ? -4.538 -5.593 2.105 1.00 86.44 192 GLY A C 1
ATOM 1435 O O . GLY A 1 192 ? -3.469 -5.495 1.502 1.00 86.44 192 GLY A O 1
ATOM 1436 N N . CYS A 1 193 ? -5.499 -6.436 1.703 1.00 90.25 193 CYS A N 1
ATOM 1437 C CA . CYS A 1 193 ? -5.378 -7.275 0.505 1.00 90.25 193 CYS A CA 1
ATOM 1438 C C . CYS A 1 193 ? -5.111 -6.445 -0.762 1.00 90.25 193 CYS A C 1
ATOM 1440 O O . CYS A 1 193 ? -4.255 -6.807 -1.569 1.00 90.25 193 CYS A O 1
ATOM 1442 N N . GLY A 1 194 ? -5.814 -5.320 -0.932 1.00 86.75 194 GLY A N 1
ATOM 1443 C CA . GLY A 1 194 ? -5.609 -4.408 -2.062 1.00 86.75 194 GLY A CA 1
ATOM 1444 C C . GLY A 1 194 ? -4.194 -3.823 -2.085 1.00 86.75 194 GLY A C 1
ATOM 1445 O O . GLY A 1 194 ? -3.513 -3.892 -3.109 1.00 86.75 194 GLY A O 1
ATOM 1446 N N . VAL A 1 195 ? -3.711 -3.343 -0.933 1.00 89.06 195 VAL A N 1
ATOM 1447 C CA . VAL A 1 195 ? -2.354 -2.779 -0.783 1.00 89.06 195 VAL A CA 1
ATOM 1448 C C . VAL A 1 195 ? -1.266 -3.834 -1.027 1.00 89.06 195 VAL A C 1
ATOM 1450 O O . VAL A 1 195 ? -0.246 -3.565 -1.679 1.00 89.06 195 VAL A O 1
ATOM 1453 N N . ALA A 1 196 ? -1.491 -5.062 -0.557 1.00 89.31 196 ALA A N 1
ATOM 1454 C CA . ALA A 1 196 ? -0.594 -6.188 -0.785 1.00 89.31 196 ALA A CA 1
ATOM 1455 C C . ALA A 1 196 ? -0.470 -6.541 -2.270 1.00 89.31 196 ALA A C 1
ATOM 1457 O O . ALA A 1 196 ? 0.592 -6.978 -2.702 1.00 89.31 196 ALA A O 1
ATOM 1458 N N . MET A 1 197 ? -1.522 -6.345 -3.070 1.00 87.81 197 MET A N 1
ATOM 1459 C CA . MET A 1 197 ? -1.483 -6.560 -4.519 1.00 87.81 197 MET A CA 1
ATOM 1460 C C . MET A 1 197 ? -0.793 -5.417 -5.260 1.00 87.81 197 MET A C 1
ATOM 1462 O O . MET A 1 197 ? -0.010 -5.661 -6.181 1.00 87.81 197 MET A O 1
ATOM 1466 N N . THR A 1 198 ? -1.037 -4.167 -4.869 1.00 87.75 198 THR A N 1
ATOM 1467 C CA . THR A 1 198 ? -0.485 -2.999 -5.570 1.00 87.75 198 THR A CA 1
ATOM 1468 C C . THR A 1 198 ? 1.021 -2.856 -5.389 1.00 87.75 198 THR A C 1
ATOM 1470 O O . THR A 1 198 ? 1.704 -2.443 -6.327 1.00 87.75 198 THR A O 1
ATOM 1473 N N . THR A 1 199 ? 1.554 -3.227 -4.223 1.00 87.38 199 THR A N 1
ATOM 1474 C CA . THR A 1 199 ? 2.973 -3.047 -3.871 1.00 87.38 199 THR A CA 1
ATOM 1475 C C . THR A 1 199 ? 3.934 -3.815 -4.799 1.00 87.38 199 THR A C 1
ATOM 1477 O O . THR A 1 199 ? 4.716 -3.161 -5.496 1.00 87.38 199 THR A O 1
ATOM 1480 N N . PRO A 1 200 ? 3.877 -5.160 -4.907 1.00 85.50 200 PRO A N 1
ATOM 1481 C CA . PRO A 1 200 ? 4.759 -5.923 -5.796 1.00 85.50 200 PRO A CA 1
ATOM 1482 C C . PRO A 1 200 ? 4.464 -5.670 -7.280 1.00 85.50 200 PRO A C 1
ATOM 1484 O O . PRO A 1 200 ? 5.360 -5.718 -8.123 1.00 85.50 200 PRO A O 1
ATOM 1487 N N . SER A 1 201 ? 3.211 -5.353 -7.617 1.00 87.50 201 SER A N 1
ATOM 1488 C CA . SER A 1 201 ? 2.824 -5.025 -8.990 1.00 87.50 201 SER A CA 1
ATOM 1489 C C . SER A 1 201 ? 3.481 -3.730 -9.452 1.00 87.50 201 SER A C 1
ATOM 1491 O O . SER A 1 201 ? 4.042 -3.673 -10.545 1.00 87.50 201 SER A O 1
ATOM 1493 N N . THR A 1 202 ? 3.469 -2.702 -8.601 1.00 86.38 202 THR A N 1
ATOM 1494 C CA . THR A 1 202 ? 4.084 -1.405 -8.892 1.00 86.38 202 THR A CA 1
ATOM 1495 C C . THR A 1 202 ? 5.596 -1.530 -9.019 1.00 86.38 202 THR A C 1
ATOM 1497 O O . THR A 1 202 ? 6.164 -1.080 -10.014 1.00 86.38 202 THR A O 1
ATOM 1500 N N . THR A 1 203 ? 6.256 -2.193 -8.064 1.00 85.62 203 THR A N 1
ATOM 1501 C CA . THR A 1 203 ? 7.714 -2.377 -8.106 1.00 85.62 203 THR A CA 1
ATOM 1502 C C . THR A 1 203 ? 8.150 -3.209 -9.313 1.00 85.62 203 THR A C 1
ATOM 1504 O O . THR A 1 203 ? 9.143 -2.866 -9.957 1.00 85.62 203 THR A O 1
ATOM 1507 N N . GLY A 1 204 ? 7.382 -4.237 -9.686 1.00 85.06 204 GLY A N 1
ATOM 1508 C CA . GLY A 1 204 ? 7.632 -5.044 -10.878 1.00 85.06 204 GLY A CA 1
ATOM 1509 C C . GLY A 1 204 ? 7.456 -4.267 -12.189 1.00 85.06 204 GLY A C 1
ATOM 1510 O O . GLY A 1 204 ? 8.312 -4.360 -13.065 1.00 85.06 204 GLY A O 1
ATOM 1511 N N . ILE A 1 205 ? 6.406 -3.445 -12.315 1.00 85.06 205 ILE A N 1
ATOM 1512 C CA . ILE A 1 205 ? 6.191 -2.598 -13.505 1.00 85.06 205 ILE A CA 1
ATOM 1513 C C . ILE A 1 205 ? 7.330 -1.580 -13.661 1.00 85.06 205 ILE A C 1
ATOM 1515 O O . ILE A 1 205 ? 7.818 -1.367 -14.771 1.00 85.06 205 ILE A O 1
ATOM 1519 N N . ILE A 1 206 ? 7.796 -0.972 -12.564 1.00 85.00 206 ILE A N 1
ATOM 1520 C CA . ILE A 1 206 ? 8.930 -0.035 -12.603 1.00 85.00 206 ILE A CA 1
ATOM 1521 C C . ILE A 1 206 ? 10.223 -0.766 -12.996 1.00 85.00 206 ILE A C 1
ATOM 1523 O O . ILE A 1 206 ? 11.032 -0.239 -13.758 1.00 85.00 206 ILE A O 1
ATOM 1527 N N . ALA A 1 207 ? 10.433 -1.984 -12.496 1.00 83.75 207 ALA A N 1
ATOM 1528 C CA . ALA A 1 207 ? 11.616 -2.770 -12.831 1.00 83.75 207 ALA A CA 1
ATOM 1529 C C . ALA A 1 207 ? 11.655 -3.211 -14.306 1.00 83.75 207 ALA A C 1
ATOM 1531 O O . ALA A 1 207 ? 12.748 -3.340 -14.853 1.00 83.75 207 ALA A O 1
ATOM 1532 N N . GLU A 1 208 ? 10.493 -3.424 -14.928 1.00 83.31 208 GLU A N 1
ATOM 1533 C CA . GLU A 1 208 ? 10.355 -3.890 -16.313 1.00 83.31 208 GLU A CA 1
ATOM 1534 C C . GLU A 1 208 ? 10.376 -2.743 -17.338 1.00 83.31 208 GLU A C 1
ATOM 1536 O O . GLU A 1 208 ? 10.971 -2.876 -18.404 1.00 83.31 208 GLU A O 1
ATOM 1541 N N . LEU A 1 209 ? 9.760 -1.596 -17.023 1.00 81.94 209 LEU A N 1
ATOM 1542 C CA . LEU A 1 209 ? 9.613 -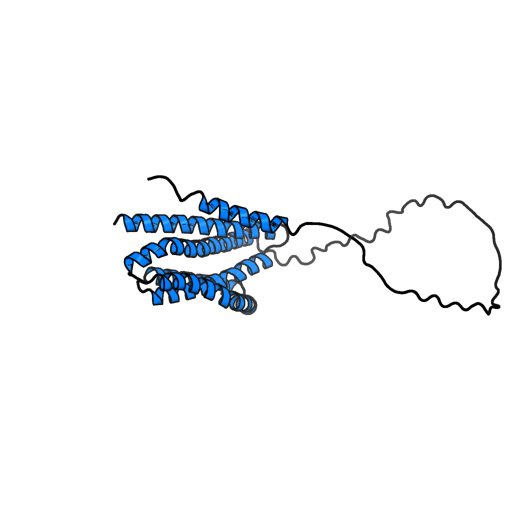0.484 -17.973 1.00 81.94 209 LEU A CA 1
ATOM 1543 C C . LEU A 1 209 ? 10.799 0.489 -18.022 1.00 81.94 209 LEU A C 1
ATOM 1545 O O . LEU A 1 209 ? 10.930 1.215 -19.009 1.00 81.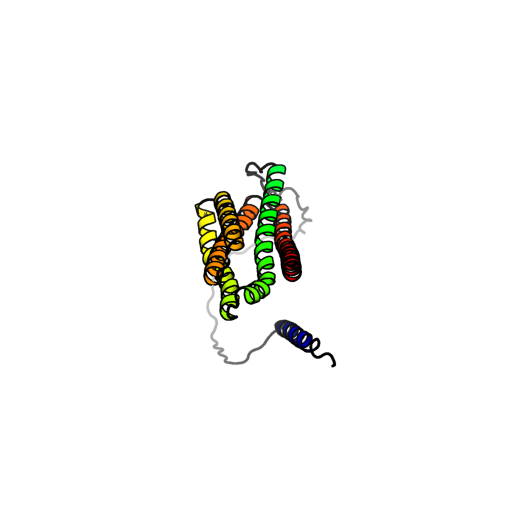94 209 LEU A O 1
ATOM 1549 N N . TYR A 1 210 ? 11.634 0.551 -16.978 1.00 79.00 210 TYR A N 1
ATOM 1550 C CA . TYR A 1 210 ? 12.725 1.527 -16.885 1.00 79.00 210 TYR A CA 1
ATOM 1551 C C . TYR A 1 210 ? 14.084 0.846 -16.717 1.00 79.00 210 TYR A C 1
ATOM 1553 O O . TYR A 1 210 ? 14.272 -0.014 -15.857 1.00 79.00 210 TYR A O 1
ATOM 1561 N N . THR A 1 211 ? 15.076 1.314 -17.476 1.00 78.25 211 THR A N 1
ATOM 1562 C CA . THR A 1 211 ? 16.465 0.842 -17.417 1.00 78.25 211 THR A CA 1
ATOM 1563 C C . THR A 1 211 ? 17.420 1.962 -16.976 1.00 78.25 211 THR A C 1
ATOM 1565 O O . THR A 1 211 ? 17.147 3.159 -17.122 1.00 78.25 211 THR A O 1
ATOM 1568 N N . GLY A 1 212 ? 18.545 1.588 -16.356 1.00 81.44 212 GLY A N 1
ATOM 1569 C CA . GLY A 1 212 ? 19.614 2.515 -15.962 1.00 81.44 212 GLY A CA 1
ATOM 1570 C C . GLY A 1 212 ? 19.184 3.635 -14.999 1.00 81.44 212 GLY A C 1
ATOM 1571 O O . GLY A 1 212 ? 18.480 3.411 -14.013 1.00 81.44 212 GLY A O 1
ATOM 1572 N N . LYS A 1 213 ? 19.622 4.872 -15.278 1.00 79.31 213 LYS A N 1
ATOM 1573 C CA . LYS A 1 213 ? 19.384 6.051 -14.418 1.00 79.31 213 LYS A CA 1
ATOM 1574 C C . LYS A 1 213 ? 17.900 6.426 -14.299 1.00 79.31 213 LYS A C 1
ATOM 1576 O O . LYS A 1 213 ? 17.501 6.995 -13.285 1.00 79.31 213 LYS A O 1
ATOM 1581 N N . ALA A 1 214 ? 17.081 6.109 -15.305 1.00 78.06 214 ALA A N 1
ATOM 1582 C CA . ALA A 1 214 ? 15.647 6.397 -15.281 1.00 78.06 214 ALA A CA 1
ATOM 1583 C C . ALA A 1 214 ? 14.920 5.558 -14.219 1.00 78.06 214 ALA A C 1
ATOM 1585 O O . ALA A 1 214 ? 14.078 6.087 -13.499 1.00 78.06 214 ALA A O 1
ATOM 1586 N N . ARG A 1 215 ? 15.314 4.288 -14.046 1.00 80.44 215 ARG A N 1
ATOM 1587 C CA . ARG A 1 215 ? 14.761 3.398 -13.014 1.00 80.44 215 ARG A CA 1
ATOM 1588 C C . ARG A 1 215 ? 14.974 3.961 -11.614 1.00 80.44 215 ARG A C 1
ATOM 1590 O O . ARG A 1 215 ? 14.027 4.051 -10.844 1.00 80.44 215 ARG A O 1
ATOM 1597 N N . SER A 1 216 ? 16.203 4.376 -11.309 1.00 83.12 216 SER A N 1
ATOM 1598 C CA . SER A 1 216 ? 16.548 4.959 -10.007 1.00 83.12 216 SER A CA 1
ATOM 1599 C C . SER A 1 216 ? 15.694 6.195 -9.699 1.00 83.12 216 SER A C 1
ATOM 1601 O O . SER A 1 216 ? 15.085 6.250 -8.636 1.00 83.12 216 SER A O 1
ATOM 1603 N N . ARG A 1 217 ? 15.531 7.118 -10.661 1.00 79.81 217 ARG A N 1
ATOM 1604 C CA . ARG A 1 217 ? 14.665 8.302 -10.503 1.00 79.81 217 ARG A CA 1
ATOM 1605 C C . ARG A 1 217 ? 13.213 7.936 -10.195 1.00 79.81 217 ARG A C 1
ATOM 1607 O O . ARG A 1 217 ? 12.624 8.524 -9.297 1.00 79.81 217 ARG A O 1
ATOM 1614 N N . VAL A 1 218 ? 12.645 6.961 -10.908 1.00 84.25 218 VAL A N 1
ATOM 1615 C CA . VAL A 1 218 ? 11.252 6.534 -10.689 1.00 84.25 218 VAL A CA 1
ATOM 1616 C C . VAL A 1 218 ? 11.089 5.843 -9.336 1.00 84.25 218 VAL A C 1
ATOM 1618 O O . VAL A 1 218 ? 10.106 6.102 -8.652 1.00 84.25 218 VAL A O 1
ATOM 1621 N N . PHE A 1 219 ? 12.059 5.035 -8.899 1.00 85.75 219 PHE A N 1
ATOM 1622 C CA . PHE A 1 219 ? 12.050 4.457 -7.550 1.00 85.75 219 PHE A CA 1
ATOM 1623 C C . PHE A 1 219 ? 12.156 5.526 -6.456 1.00 85.75 219 PHE A C 1
ATOM 1625 O O . PHE A 1 219 ? 11.458 5.432 -5.448 1.00 85.75 219 PHE A O 1
ATOM 1632 N N . THR A 1 220 ? 12.966 6.568 -6.660 1.00 87.81 220 THR A N 1
ATOM 1633 C CA . THR A 1 220 ? 13.014 7.715 -5.743 1.00 87.81 220 THR A CA 1
ATOM 1634 C C . THR A 1 220 ? 11.674 8.453 -5.707 1.00 87.81 220 THR A C 1
ATOM 1636 O O . THR A 1 220 ? 11.190 8.753 -4.620 1.00 87.81 220 THR A O 1
ATOM 1639 N N . CYS A 1 221 ? 11.031 8.695 -6.856 1.00 88.12 221 CYS A N 1
ATOM 1640 C CA . CYS A 1 221 ? 9.688 9.287 -6.906 1.00 88.12 221 CYS A CA 1
ATOM 1641 C C . CYS A 1 221 ? 8.632 8.407 -6.225 1.00 88.12 221 CYS A C 1
ATOM 1643 O O . CYS A 1 221 ? 7.783 8.929 -5.512 1.00 88.12 221 CYS A O 1
ATOM 1645 N N . PHE A 1 222 ? 8.700 7.087 -6.402 1.00 87.12 222 PHE A N 1
ATOM 1646 C CA . PHE A 1 222 ? 7.822 6.128 -5.733 1.00 87.12 222 PHE A CA 1
ATOM 1647 C C . PHE A 1 222 ? 7.976 6.196 -4.205 1.00 87.12 222 PHE A C 1
ATOM 1649 O O . PHE A 1 222 ? 6.981 6.334 -3.496 1.00 87.12 222 PHE A O 1
ATOM 1656 N N . GLY A 1 223 ? 9.216 6.185 -3.700 1.00 87.69 223 GLY A N 1
ATOM 1657 C CA . GLY A 1 223 ? 9.494 6.332 -2.268 1.00 87.69 223 GLY A CA 1
ATOM 1658 C C . GLY A 1 223 ? 9.050 7.690 -1.715 1.00 87.69 223 GLY A C 1
ATOM 1659 O O . GLY A 1 223 ? 8.401 7.749 -0.674 1.00 87.69 223 GLY A O 1
ATOM 1660 N N . ALA A 1 224 ? 9.313 8.777 -2.446 1.00 90.88 224 ALA A N 1
ATOM 1661 C CA . ALA A 1 224 ? 8.837 10.111 -2.082 1.00 90.88 224 ALA A CA 1
ATOM 1662 C C . ALA A 1 224 ? 7.301 10.179 -2.050 1.00 90.88 224 ALA A C 1
ATOM 1664 O O . ALA A 1 224 ? 6.731 10.747 -1.122 1.00 90.88 224 ALA A O 1
ATOM 1665 N N . GLY A 1 225 ? 6.625 9.555 -3.020 1.00 88.69 225 GLY A N 1
ATOM 1666 C CA . GLY A 1 225 ? 5.168 9.463 -3.071 1.00 88.69 225 GLY A CA 1
ATOM 1667 C C . GLY A 1 225 ? 4.581 8.732 -1.865 1.00 88.69 225 GLY A C 1
ATOM 1668 O O . GLY A 1 225 ? 3.585 9.184 -1.306 1.00 88.69 225 GLY A O 1
ATOM 1669 N N . PHE A 1 226 ? 5.223 7.656 -1.405 1.00 89.00 226 PHE A N 1
ATOM 1670 C CA . PHE A 1 226 ? 4.797 6.959 -0.192 1.00 89.00 226 PHE A CA 1
ATOM 1671 C C . PHE A 1 226 ? 4.802 7.892 1.030 1.00 89.00 226 PHE A C 1
ATOM 1673 O O . PHE A 1 226 ? 3.779 7.996 1.713 1.00 89.00 226 PHE A O 1
ATOM 1680 N N . SER A 1 227 ? 5.900 8.629 1.249 1.00 91.50 227 SER A N 1
ATOM 1681 C CA . SER A 1 227 ? 6.029 9.599 2.348 1.00 91.50 227 SER A CA 1
ATOM 1682 C C . SER A 1 227 ? 5.043 10.763 2.231 1.00 91.50 227 SER A C 1
ATOM 1684 O O . SER A 1 227 ? 4.399 11.125 3.213 1.00 91.50 227 SER A O 1
ATOM 1686 N N . VAL A 1 228 ? 4.877 11.325 1.028 1.00 93.12 228 VAL A N 1
ATOM 1687 C CA . VAL A 1 228 ? 3.918 12.411 0.765 1.00 93.12 228 VAL A CA 1
ATOM 1688 C C . VAL A 1 228 ? 2.490 11.958 1.050 1.00 93.12 228 VAL A C 1
ATOM 1690 O O . VAL A 1 228 ? 1.749 12.674 1.717 1.00 93.12 228 VAL A O 1
ATOM 1693 N N . GLY A 1 229 ? 2.108 10.760 0.602 1.00 87.31 229 GLY A N 1
ATOM 1694 C CA . GLY A 1 229 ? 0.794 10.201 0.910 1.00 87.31 229 GLY A CA 1
ATOM 1695 C C . GLY A 1 229 ? 0.601 9.963 2.403 1.00 87.31 229 GLY A C 1
ATOM 1696 O O . GLY A 1 229 ? -0.470 10.254 2.920 1.00 87.31 229 GLY A O 1
ATOM 1697 N N . GLY A 1 230 ? 1.647 9.549 3.123 1.00 89.12 230 GLY A N 1
ATOM 1698 C CA . GLY A 1 230 ? 1.592 9.422 4.576 1.00 89.12 230 GLY A CA 1
ATOM 1699 C C . GLY A 1 230 ? 1.283 10.752 5.272 1.00 89.12 230 GLY A C 1
ATOM 1700 O O . GLY A 1 230 ? 0.374 10.821 6.095 1.00 89.12 230 GLY A O 1
ATOM 1701 N N . ILE A 1 231 ? 1.983 11.827 4.894 1.00 91.69 231 ILE A N 1
ATOM 1702 C CA . ILE A 1 231 ? 1.744 13.178 5.428 1.00 91.69 231 ILE A CA 1
ATOM 1703 C C . ILE A 1 231 ? 0.337 13.665 5.064 1.00 91.69 231 ILE A C 1
ATOM 1705 O O . ILE A 1 231 ? -0.384 14.153 5.930 1.00 91.69 231 ILE A O 1
ATOM 1709 N N . LEU A 1 232 ? -0.081 13.499 3.804 1.00 90.44 232 LEU A N 1
ATOM 1710 C CA . LEU A 1 232 ? -1.427 13.870 3.356 1.00 90.44 232 LEU A CA 1
ATOM 1711 C C . LEU A 1 232 ? -2.511 13.123 4.135 1.00 90.44 232 LEU A C 1
ATOM 1713 O O . LEU A 1 232 ? -3.492 13.736 4.544 1.00 90.44 232 LEU A O 1
ATOM 1717 N N . GLY A 1 233 ? -2.317 11.831 4.393 1.00 87.06 233 GLY A N 1
ATOM 1718 C CA . GLY A 1 233 ? -3.246 11.039 5.188 1.00 87.06 233 GLY A CA 1
ATOM 1719 C C . GLY A 1 233 ? -3.343 11.517 6.632 1.00 87.06 233 GLY A C 1
ATOM 1720 O O . GLY A 1 233 ? -4.444 11.593 7.169 1.00 87.06 233 GLY A O 1
ATOM 1721 N N . LEU A 1 234 ? -2.220 11.915 7.239 1.00 89.12 234 LEU A N 1
ATOM 1722 C CA . LEU A 1 234 ? -2.231 12.513 8.575 1.00 89.12 234 LEU A CA 1
ATOM 1723 C C . LEU A 1 234 ? -2.966 13.864 8.586 1.00 89.12 234 LEU A C 1
ATOM 1725 O O . LEU A 1 234 ? -3.776 14.111 9.474 1.00 89.12 234 LEU A O 1
ATOM 1729 N N . LEU A 1 235 ? -2.737 14.722 7.586 1.00 89.69 235 LEU A N 1
ATOM 1730 C CA . LEU A 1 235 ? -3.427 16.012 7.475 1.00 89.69 235 LEU A CA 1
ATOM 1731 C C . LEU A 1 235 ? -4.939 15.841 7.291 1.00 89.69 235 LEU A C 1
ATOM 1733 O O . LEU A 1 235 ? -5.722 16.489 7.981 1.00 89.69 235 LEU A O 1
ATOM 1737 N N . ILE A 1 236 ? -5.353 14.949 6.387 1.00 86.69 236 ILE A N 1
ATOM 1738 C CA . ILE A 1 236 ? -6.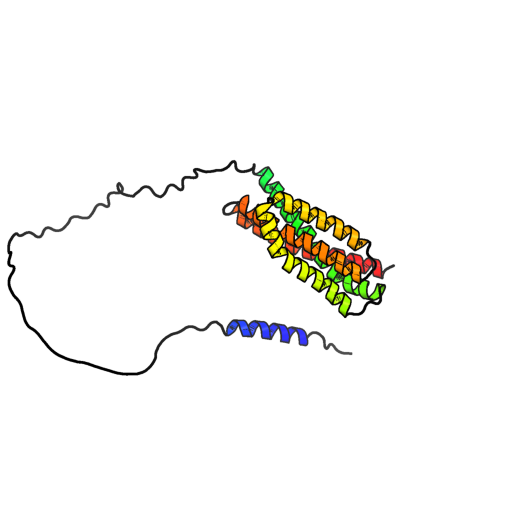768 14.665 6.123 1.00 86.69 236 ILE A CA 1
ATOM 1739 C C . ILE A 1 236 ? -7.429 14.043 7.359 1.00 86.69 236 ILE A C 1
ATOM 1741 O O . ILE A 1 236 ? -8.513 14.473 7.747 1.00 86.69 236 ILE A O 1
ATOM 1745 N N . GLY A 1 237 ? -6.772 13.076 8.009 1.00 83.38 237 GLY A N 1
ATOM 1746 C CA . GLY A 1 237 ? -7.274 12.451 9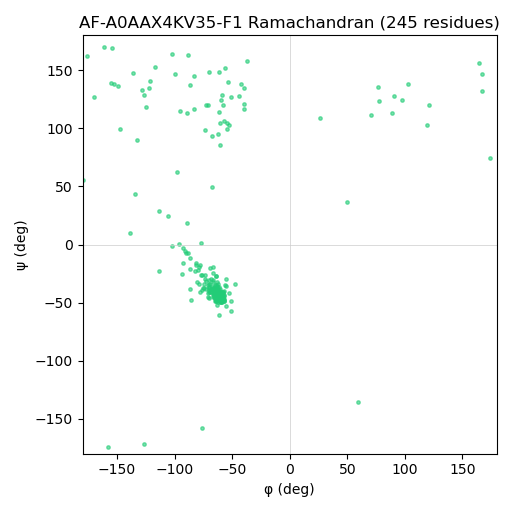.235 1.00 83.38 237 GLY A CA 1
ATOM 1747 C C . GLY A 1 237 ? -7.404 13.444 10.389 1.00 83.38 237 GLY A C 1
ATOM 1748 O O . GLY A 1 237 ? -8.432 13.473 11.062 1.00 83.38 237 GLY A O 1
ATOM 1749 N N . GLY A 1 238 ? -6.407 14.312 10.579 1.00 84.12 238 GLY A N 1
ATOM 1750 C CA . GLY A 1 238 ? -6.432 15.348 11.613 1.00 84.12 238 GLY A CA 1
ATOM 1751 C C . GLY A 1 238 ? -7.529 16.387 11.385 1.00 84.12 238 GLY A C 1
ATOM 1752 O O . GLY A 1 238 ? -8.233 16.754 12.328 1.00 84.12 238 GLY A O 1
ATOM 1753 N N . LEU A 1 239 ? -7.735 16.818 10.134 1.00 84.75 239 LEU A N 1
ATOM 1754 C CA . LEU A 1 239 ? -8.860 17.686 9.784 1.00 84.75 239 LEU A CA 1
ATOM 1755 C C . LEU A 1 239 ? -10.196 16.997 10.079 1.00 84.75 239 LEU A C 1
ATOM 1757 O O . LEU A 1 239 ? -11.065 17.618 10.681 1.00 84.75 239 LEU A O 1
ATOM 1761 N N . PHE A 1 240 ? -10.348 15.720 9.723 1.00 79.00 240 PHE A N 1
ATOM 1762 C CA . PHE A 1 240 ? -11.584 14.970 9.954 1.00 79.00 240 PHE A CA 1
ATOM 1763 C C . PHE A 1 240 ? -11.950 14.892 11.442 1.00 79.00 240 PHE A C 1
ATOM 1765 O O . PHE A 1 240 ? -13.059 15.264 11.819 1.00 79.00 240 PHE A O 1
ATOM 1772 N N . VAL A 1 241 ? -10.997 14.505 12.299 1.00 79.19 241 VAL A N 1
ATOM 1773 C CA . VAL A 1 241 ? -11.195 14.476 13.760 1.00 79.19 241 VAL A CA 1
ATOM 1774 C C . VAL A 1 241 ? -11.509 15.867 14.310 1.00 79.19 241 VAL A C 1
ATOM 1776 O O . VAL A 1 241 ? -12.366 16.003 15.181 1.00 79.19 241 VAL A O 1
ATOM 1779 N N . SER A 1 242 ? -10.860 16.909 13.783 1.00 78.00 242 SER A N 1
ATOM 1780 C CA . SER A 1 242 ? -11.144 18.284 14.199 1.00 78.00 242 SER A CA 1
ATOM 1781 C C . SER A 1 242 ? -12.594 18.665 13.885 1.00 78.00 242 SER A C 1
ATOM 1783 O O . SER A 1 242 ? -13.293 19.116 14.781 1.00 78.00 242 SER A O 1
ATOM 1785 N N . TYR A 1 243 ? -13.082 18.428 12.662 1.00 75.56 243 TYR A N 1
ATOM 1786 C CA . TYR A 1 243 ? -14.465 18.754 12.282 1.00 75.56 243 TYR A CA 1
ATOM 1787 C C . TYR A 1 243 ? -15.515 17.971 13.084 1.00 75.56 243 TYR A C 1
ATOM 1789 O O . TYR A 1 243 ? -16.515 18.561 13.487 1.00 75.56 243 TYR A O 1
ATOM 1797 N N . VAL A 1 244 ? -15.280 16.680 13.347 1.00 69.19 244 VAL A N 1
ATOM 1798 C CA . VAL A 1 244 ? -16.196 15.854 14.157 1.00 69.19 244 VAL A CA 1
ATOM 1799 C C . VAL A 1 244 ? -16.266 16.362 15.596 1.00 69.19 244 VAL A C 1
ATOM 1801 O O . VAL A 1 244 ? -17.344 16.432 16.159 1.00 69.19 244 VAL A O 1
ATOM 1804 N N . LYS A 1 245 ? -15.145 16.801 16.180 1.00 62.41 245 LYS A N 1
ATOM 1805 C CA . LYS A 1 245 ? -15.117 17.318 17.557 1.00 62.41 245 LYS A CA 1
ATOM 1806 C C . LYS A 1 245 ? -15.838 18.665 17.734 1.00 62.41 245 LYS A C 1
ATOM 1808 O O . LYS A 1 245 ? -16.161 19.031 18.862 1.00 62.41 245 LYS A O 1
ATOM 1813 N N . TYR A 1 246 ? -16.048 19.419 16.654 1.00 56.16 246 TYR A N 1
ATOM 1814 C CA . TYR A 1 246 ? -16.735 20.717 16.683 1.00 56.16 246 TYR A CA 1
ATOM 1815 C C . TYR A 1 246 ? -18.233 20.644 16.342 1.00 56.16 246 TYR A C 1
ATOM 1817 O O . TYR A 1 246 ? -18.878 21.693 16.332 1.00 56.16 246 TYR A O 1
ATOM 1825 N N . THR A 1 247 ? -18.780 19.454 16.065 1.00 45.06 247 THR A N 1
ATOM 1826 C CA . THR A 1 247 ? -20.223 19.233 15.854 1.00 45.06 247 THR A CA 1
ATOM 1827 C C . THR A 1 247 ? -20.793 18.441 17.018 1.00 45.06 247 THR A C 1
ATOM 1829 O O . THR A 1 247 ? -21.842 18.865 17.548 1.00 45.06 247 THR A O 1
#

Nearest PDB structures (foldseek):
  9b3k-assembly1_Z  TM=9.200E-01  e=1.035E-04  Staphylococcus aureus
  9b3m-assembly1_A  TM=8.905E-01  e=2.774E-04  Staphylococcus aureus
  8tth-assembly1_A  TM=8.820E-01  e=3.916E-04  Staphylococcus aureus
  7da5-assembly1_A  TM=8.353E-01  e=2.373E-01  Homo sapiens
  7yr5-assembly1_A  TM=8.259E-01  e=2.259E-01  Homo sapiens

Sequence (247 aa):
MLNVTEDDQSSFQEGAHEQQKENIQPGGTKGPSSAPNTFIKPAGDSPLGTNRKSTINQDPSPAFIKDKRDRPPSPTVKNDADPPAMSLKKQIVTAIILTATTVMTSSSGQVLNIALPTIKDDLNIGEGDLQWIVSSYNLSVGCLLLFSGRLADIYGRKKILVVGIVVFTVFTLIGGFMQNGPGLVVTRALTGCGVAMTTPSTTGIIAELYTGKARSRVFTCFGAGFSVGGILGLLIGGLFVSYVKYT

Radius of gyration: 34.14 Å; Cα contacts (8 Å, |Δi|>4): 177; chains: 1; bounding box: 97×63×72 Å

Solvent-accessible surface area (backbone atoms only — not comparable to full-atom values): 14655 Å² total; per-residue (Å²): 144,78,91,88,81,67,75,75,61,54,60,63,54,54,60,63,61,54,68,70,58,70,83,67,82,85,87,81,88,84,87,85,91,89,87,89,83,90,82,89,87,83,89,88,82,86,87,90,84,88,88,84,82,89,81,93,82,91,76,85,82,73,83,79,75,78,71,81,82,76,64,73,78,71,83,70,80,69,80,84,72,74,65,86,72,68,54,68,67,59,50,52,53,51,53,50,53,51,25,51,51,39,18,55,58,36,13,56,61,33,23,46,69,59,40,47,64,57,51,35,69,75,66,72,54,61,71,69,58,60,52,44,34,57,49,34,22,55,49,28,24,60,63,33,34,64,55,30,43,57,48,22,72,73,73,35,37,70,55,40,30,52,51,14,49,51,44,24,53,54,28,49,54,54,46,72,75,52,90,44,73,72,61,44,27,51,30,31,26,48,27,18,41,10,51,17,25,32,52,51,20,48,55,49,50,47,64,72,77,34,65,76,73,58,29,56,54,52,52,50,48,40,55,50,23,34,54,52,13,32,52,50,11,41,53,54,19,50,51,52,54,52,57,59,75,76,108